Protein AF-A0A8B6DX39-F1 (afdb_monomer)

Radius of gyration: 32.21 Å; Cα contacts (8 Å, |Δi|>4): 338; chains: 1; bounding box: 60×49×102 Å

InterPro domains:
  IPR002181 Fibrinogen, alpha/beta/gamma chain, C-terminal globular domain [PF00147] (9-140)
  IPR002181 Fibrinogen, alpha/beta/gamma chain, C-terminal globular domain [PS51406] (1-135)
  IPR002181 Fibrinogen, alpha/beta/gamma chain, C-terminal globular domain [SM00186] (5-175)
  IPR014716 Fibrinogen, alpha/beta/gamma chain, C-terminal globular, subdomain 1 [G3DSA:3.90.215.10] (1-150)
  IPR036056 Fibrinogen-like, C-terminal [SSF56496] (4-138)
  IPR050373 Fibrinogen C-terminal domain-containing protein [PTHR19143] (8-136)

Secondary structure (DSSP, 8-state):
-PPPPPPSSHHHHHTT--S-EEEEE--TT-SS-EEEEEE-SGGG--EEE-EE-SSS-S-----HHHHHH-EE-TTSSEE--HHHHHHHHTTS-EEEEEEEE-TT--EEEEEEEEEEE--GGGTT-EEEEEEEESGGGGTTS-HHHHHHHHHHHHHHHHHHHHHHHHHHHHHHHHHHHHHHHHHHHHHHHHHHHHHT---HHHHHHHHHHHHHHHHHHHHHHHHHHHHHHHHHHHHHHHHHHHHHHHHHHHHHHHHHHHHHHTTEEEE---

Sequence (270 aa):
MEPKPRPIDCEHVKTKRKRNGIYKIYPKHSVIGFDVYCDFEIDNTGWTVIQRRFNGKTDFYRGWETYEIGFGNLEAEFWLGNQNIHTITKQGNYELRVDISDFIGAKAYARYSTFSVGDASTNYRLNVGGYSGNAEVAVEVDIVSVVVEVVEVVVVVDELVAVVVEVVAVEIEEVVNIVVVAVVAVVVVVVVVVVAVEEVAFVVEIASVIIEVIAVIVVVVAIVIVVLAVVVEVVAVIVVVVSVLVEVLAVLIEVEAVVVVVLAVVVIVV

Nearest PDB structures (foldseek):
  4jyo-assembly1_X  TM=9.583E-01  e=2.857E-15  Homo sapiens
  6y41-assembly14_N  TM=9.694E-01  e=3.590E-15  Homo sapiens
  8vgp-assembly1_A  TM=9.611E-01  e=5.059E-15  Homo sapiens
  4jzc-assembly1_A  TM=9.624E-01  e=1.586E-14  Homo sapiens
  6y43-assembly1_A  TM=9.172E-01  e=8.958E-15  Homo sapiens

Solvent-accessible surface area (backbone atoms only — not comparable to full-atom values): 14712 Å² total; per-residue (Å²): 131,82,79,79,82,72,31,48,42,26,45,56,40,43,81,80,45,86,70,65,46,80,45,73,25,32,24,89,88,39,91,84,46,50,77,38,27,28,44,44,78,64,91,74,38,22,24,32,41,44,33,35,42,70,78,77,83,56,87,78,93,65,58,70,71,47,49,38,64,32,47,72,35,79,94,58,37,28,40,56,12,49,57,54,50,18,48,48,28,71,70,55,84,21,28,39,36,38,39,33,46,47,100,87,65,52,76,38,30,41,34,20,68,33,34,38,37,37,53,78,93,57,71,44,42,80,46,75,39,67,78,48,67,73,27,72,91,56,59,89,51,58,74,58,54,84,80,37,59,73,57,56,56,54,51,52,47,55,52,50,54,49,50,53,53,51,54,54,52,52,60,51,52,56,54,51,49,54,52,50,53,54,53,51,53,50,52,50,51,52,51,54,54,60,74,72,58,90,54,76,75,58,51,54,58,50,50,52,52,50,50,54,52,50,53,51,50,55,51,50,51,52,51,52,52,52,51,52,53,50,49,53,52,52,50,54,50,49,53,51,51,51,53,51,49,50,51,51,45,51,47,50,48,48,50,53,39,53,69,49,46,64,21,37,38,35,42,26,40,88

Mean predicted aligned error: 15.52 Å

Organism: Mytilus galloprovincialis (NCBI:txid29158)

pLDDT: mean 71.57, std 17.42, range [34.59, 97.06]

Foldseek 3Di:
DPPDDFAQAQQSVLVPDQDWDKDWHAHPPRPPTDIFTWDCPPVNGTWGFQFFFAPCPDDPLDDDVCQQCKDDDRVHTIGNHLVVQQSSCVRDFKKWKKWWAAPVGRIWMKIFRGWHFDDVVVVRDIDTHDIDIPCPVVPVPPPCLVPPVNPVLVVVVVVVVVVLVVVLVVVVVVLVVVLVVVVVVLVVVLVVVVVVDDDPVVVVVSVVVNVVVVVVSVVVVVVSVVVNVVVVVVSVVVVVVVVVVSVVVVVVSVVVCVNRSNIIRTTITD

Structure (mmCIF, N/CA/C/O backbone):
data_AF-A0A8B6DX39-F1
#
_entry.id   AF-A0A8B6DX39-F1
#
loop_
_atom_site.group_PDB
_atom_site.id
_atom_site.type_symbol
_atom_site.label_atom_id
_atom_site.label_alt_id
_atom_site.label_comp_id
_atom_site.label_asym_id
_ato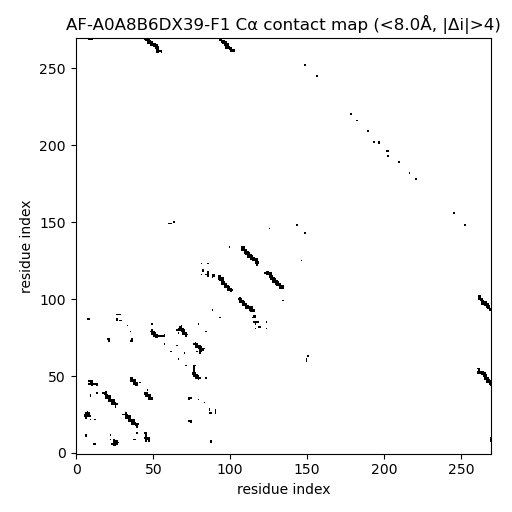m_site.label_entity_id
_atom_site.label_seq_id
_atom_site.pdbx_PDB_ins_code
_atom_site.Cartn_x
_atom_site.Cartn_y
_atom_site.Cartn_z
_atom_site.occupancy
_atom_site.B_iso_or_equiv
_atom_site.auth_seq_id
_atom_site.auth_comp_id
_atom_site.auth_asym_id
_atom_site.auth_atom_id
_atom_site.pdbx_PDB_model_num
ATOM 1 N N . MET A 1 1 ? -13.687 -26.702 32.380 1.00 45.12 1 MET A N 1
ATOM 2 C CA . MET A 1 1 ? -13.64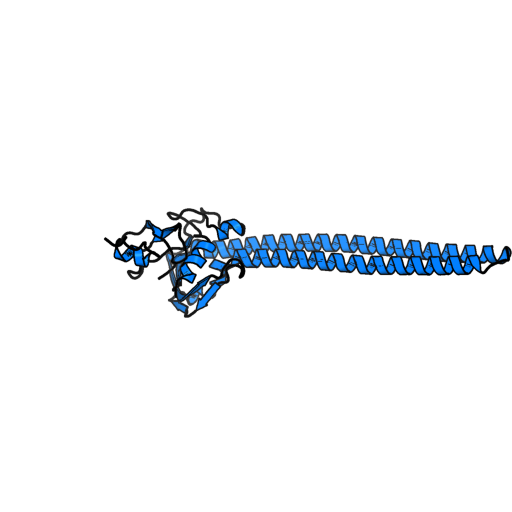8 -25.252 32.106 1.00 45.12 1 MET A CA 1
ATOM 3 C C . MET A 1 1 ? -13.183 -25.122 30.671 1.00 45.12 1 MET A C 1
ATOM 5 O O . MET A 1 1 ? -12.049 -25.479 30.389 1.00 45.12 1 MET A O 1
ATOM 9 N N . GLU A 1 2 ? -14.088 -24.793 29.757 1.00 50.59 2 GLU A N 1
ATOM 10 C CA . GLU A 1 2 ? -13.744 -24.639 28.341 1.00 50.59 2 GLU A CA 1
ATOM 11 C C . GLU A 1 2 ? -12.758 -23.461 28.198 1.00 50.59 2 GLU A C 1
ATOM 13 O O . GLU A 1 2 ? -12.930 -22.448 28.892 1.00 50.59 2 GLU A O 1
ATOM 18 N N . PRO A 1 3 ? -11.674 -23.587 27.410 1.00 64.69 3 PRO A N 1
ATOM 19 C CA . PRO A 1 3 ? -10.708 -22.506 27.261 1.00 64.69 3 PRO A CA 1
ATOM 20 C C . PRO A 1 3 ? -11.407 -21.264 26.699 1.00 64.69 3 PRO A C 1
ATOM 22 O O . PRO A 1 3 ? -12.137 -21.341 25.713 1.00 64.69 3 PRO A O 1
ATOM 25 N N . LYS A 1 4 ? -11.205 -20.105 27.341 1.00 66.94 4 LYS A N 1
ATOM 26 C CA . LYS A 1 4 ? -11.834 -18.850 26.902 1.00 66.94 4 LYS A CA 1
ATOM 27 C C . LYS A 1 4 ? -11.441 -18.563 25.445 1.00 66.94 4 LYS A C 1
ATOM 29 O O . LYS A 1 4 ? -10.243 -18.576 25.154 1.00 66.94 4 LYS A O 1
ATOM 34 N N . PRO A 1 5 ? -12.401 -18.234 24.561 1.00 79.69 5 PRO A N 1
ATOM 35 C CA . PRO A 1 5 ? -12.097 -17.955 23.166 1.00 79.69 5 PRO A CA 1
ATOM 36 C C . PRO A 1 5 ? -11.167 -16.744 23.056 1.00 79.69 5 PRO A C 1
ATOM 38 O O . PRO A 1 5 ? -11.325 -15.735 23.769 1.00 79.69 5 PRO A O 1
ATOM 41 N N . ARG A 1 6 ? -10.164 -16.890 22.186 1.00 90.12 6 ARG A N 1
ATOM 42 C CA . ARG A 1 6 ? -9.199 -15.843 21.840 1.00 90.12 6 ARG A CA 1
ATOM 43 C C . ARG A 1 6 ? -9.904 -14.762 21.005 1.00 90.12 6 ARG A C 1
ATOM 45 O O . ARG A 1 6 ? -10.782 -15.114 20.221 1.00 90.12 6 ARG A O 1
ATOM 52 N N . PRO A 1 7 ? -9.584 -13.470 21.194 1.00 93.06 7 PRO A N 1
ATOM 53 C CA . PRO A 1 7 ? -10.208 -12.405 20.414 1.00 93.06 7 PRO A CA 1
ATOM 54 C C . PRO A 1 7 ? -9.752 -12.493 18.955 1.00 93.06 7 PRO A C 1
ATOM 56 O O . PRO A 1 7 ? -8.555 -12.621 18.712 1.00 93.06 7 PRO A O 1
ATOM 59 N N . ILE A 1 8 ? -10.686 -12.443 18.004 1.00 93.38 8 ILE A N 1
ATOM 60 C CA . ILE A 1 8 ? -10.378 -12.549 16.566 1.00 93.38 8 ILE A CA 1
ATOM 61 C C . ILE A 1 8 ? -10.127 -11.184 15.903 1.00 93.38 8 ILE A C 1
ATOM 63 O O . ILE A 1 8 ? -9.567 -11.134 14.813 1.00 93.38 8 ILE A O 1
ATOM 67 N N . ASP A 1 9 ? -10.514 -10.103 16.580 1.00 93.44 9 ASP A N 1
ATOM 68 C CA . ASP A 1 9 ? -10.382 -8.695 16.197 1.00 93.44 9 ASP A CA 1
ATOM 69 C C . ASP A 1 9 ? -10.562 -7.800 17.443 1.00 93.44 9 ASP A C 1
ATOM 71 O O . ASP A 1 9 ? -10.790 -8.292 18.561 1.00 93.44 9 ASP A O 1
ATOM 75 N N . CYS A 1 10 ? -10.447 -6.483 17.266 1.00 93.19 10 CYS A N 1
ATOM 76 C CA . CYS A 1 10 ? -10.614 -5.515 18.345 1.00 93.19 10 CYS A CA 1
ATOM 77 C C . CYS A 1 10 ? -12.051 -5.428 18.885 1.00 93.19 10 CYS A C 1
ATOM 79 O O . CYS A 1 10 ? -12.210 -5.167 20.079 1.00 93.19 10 CYS A O 1
ATOM 81 N N . GLU A 1 11 ? -13.094 -5.751 18.117 1.00 91.81 11 GLU A N 1
ATOM 82 C CA . GLU A 1 11 ? -14.462 -5.836 18.657 1.00 91.81 11 GLU A CA 1
ATOM 83 C C . GLU A 1 11 ? -14.563 -6.921 19.727 1.00 91.81 11 GLU A C 1
ATOM 85 O O . GLU A 1 11 ? -15.058 -6.700 20.836 1.00 91.81 11 GLU A O 1
ATOM 90 N N . HIS A 1 12 ? -13.977 -8.090 19.466 1.00 91.69 12 HIS A N 1
ATOM 91 C CA . HIS A 1 12 ? -13.907 -9.145 20.470 1.00 91.69 12 HIS A CA 1
ATOM 92 C C . HIS A 1 12 ? -13.054 -8.746 21.678 1.00 91.69 12 HIS A C 1
ATOM 94 O O . HIS A 1 12 ? -13.370 -9.150 22.804 1.00 91.69 12 HIS A O 1
ATOM 100 N N . VAL A 1 13 ? -11.995 -7.950 21.490 1.00 91.88 13 VAL A N 1
ATOM 101 C CA . VAL A 1 13 ? -11.227 -7.376 22.611 1.00 91.88 13 VAL A CA 1
ATOM 102 C C . VAL A 1 13 ? -12.114 -6.456 23.453 1.00 91.88 13 VAL A C 1
ATOM 104 O O . VAL A 1 13 ? -12.085 -6.547 24.689 1.00 91.88 13 VAL A O 1
ATOM 107 N N . LYS A 1 14 ? -12.950 -5.636 22.804 1.00 88.31 14 LYS A N 1
ATOM 108 C CA . LYS A 1 14 ? -13.820 -4.643 23.442 1.00 88.31 14 LYS A CA 1
ATOM 109 C C . LYS A 1 14 ? -14.756 -5.238 24.492 1.00 88.31 14 LYS A C 1
ATOM 111 O O . LYS A 1 14 ? -14.996 -4.644 25.547 1.00 88.31 14 LYS A O 1
ATOM 116 N N . THR A 1 15 ? -15.241 -6.455 24.244 1.00 86.06 15 THR A N 1
ATOM 117 C CA . THR A 1 15 ? -16.114 -7.188 25.180 1.00 86.06 15 THR A CA 1
ATOM 118 C C . THR A 1 15 ? -15.475 -7.414 26.558 1.00 86.06 15 THR A C 1
ATOM 120 O O . THR A 1 15 ? -16.179 -7.592 27.552 1.00 86.06 15 THR A O 1
ATOM 123 N N . LYS A 1 16 ? -14.136 -7.388 26.641 1.00 83.12 16 LYS A N 1
ATOM 124 C CA . LYS A 1 16 ? -13.357 -7.648 27.864 1.00 83.12 16 LYS A CA 1
ATOM 125 C C . LYS A 1 16 ? -12.570 -6.428 28.352 1.00 83.12 16 LYS A C 1
ATOM 127 O O . LYS A 1 16 ? -12.238 -6.362 29.537 1.00 83.12 16 LYS A O 1
ATOM 132 N N . ARG A 1 17 ? -12.207 -5.499 27.465 1.00 81.12 17 ARG A N 1
ATOM 133 C CA . ARG A 1 17 ? -11.323 -4.347 27.725 1.00 81.12 17 ARG A CA 1
ATOM 134 C C . ARG A 1 17 ? -11.850 -3.119 26.980 1.00 81.12 17 ARG A C 1
ATOM 136 O O . ARG A 1 17 ? -12.409 -3.266 25.914 1.00 81.12 17 ARG A O 1
ATOM 143 N N . LYS A 1 18 ? -11.665 -1.908 27.515 1.00 81.69 18 LYS A N 1
ATOM 144 C CA . LYS A 1 18 ? -12.177 -0.660 26.901 1.00 81.69 18 LYS A CA 1
ATOM 145 C C . LYS A 1 18 ? -11.135 0.463 26.853 1.00 81.69 18 LYS A C 1
ATOM 147 O O . LYS A 1 18 ? -11.463 1.616 27.100 1.00 81.69 18 LYS A O 1
ATOM 152 N N . ARG A 1 19 ? -9.859 0.125 26.669 1.00 91.12 19 ARG A N 1
ATOM 153 C CA . ARG A 1 19 ? -8.766 1.112 26.622 1.00 91.12 19 ARG A CA 1
ATOM 154 C C . ARG A 1 19 ? -7.985 0.956 25.339 1.00 91.12 19 ARG A C 1
ATOM 156 O O . ARG A 1 19 ? -7.580 -0.166 25.048 1.00 91.12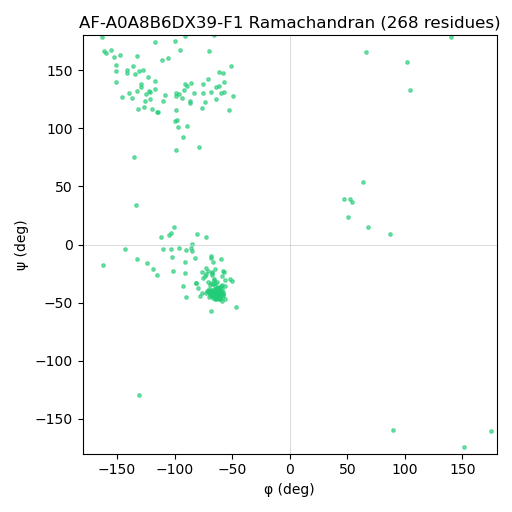 19 ARG A O 1
ATOM 163 N N . ASN A 1 20 ? -7.769 2.051 24.625 1.00 90.88 20 ASN A N 1
ATOM 164 C CA . ASN A 1 20 ? -6.979 2.042 23.402 1.00 90.88 20 ASN A CA 1
ATOM 165 C C . ASN A 1 20 ? -5.570 1.511 23.686 1.00 90.88 20 ASN A C 1
ATOM 167 O O . ASN A 1 20 ? -5.044 1.689 24.790 1.00 90.88 20 ASN A O 1
ATOM 171 N N . GLY A 1 21 ? -4.978 0.827 22.714 1.00 93.50 21 GLY A N 1
ATOM 172 C CA . GLY A 1 21 ? -3.639 0.266 22.860 1.00 93.50 21 GLY A CA 1
ATOM 173 C C . GLY A 1 21 ? -3.418 -0.982 22.027 1.00 93.50 21 GLY A C 1
ATOM 174 O O . GLY A 1 21 ? -4.275 -1.382 21.242 1.00 93.50 21 GLY A O 1
ATOM 175 N N . ILE A 1 22 ? -2.256 -1.599 22.216 1.00 96.12 22 ILE A N 1
ATOM 176 C CA . ILE A 1 22 ? -1.860 -2.790 21.470 1.00 96.12 22 ILE A CA 1
ATOM 177 C C . ILE A 1 22 ? -2.453 -4.043 22.112 1.00 96.12 22 ILE A C 1
ATOM 179 O O . ILE A 1 22 ? -2.311 -4.274 23.316 1.00 96.12 22 ILE A O 1
ATOM 183 N N . TYR A 1 23 ? -3.088 -4.873 21.291 1.00 95.00 23 TYR A N 1
ATOM 184 C CA . TYR A 1 23 ? -3.645 -6.157 21.689 1.00 95.00 23 TYR A CA 1
ATOM 185 C C . TYR A 1 23 ? -3.287 -7.236 20.679 1.00 95.00 23 TYR A C 1
ATOM 187 O O . TYR A 1 23 ? -3.253 -6.997 19.477 1.00 95.00 23 TYR A O 1
ATOM 195 N N . LYS A 1 24 ? -3.100 -8.458 21.178 1.00 95.62 24 LYS A N 1
ATOM 196 C CA . LYS A 1 24 ? -2.903 -9.628 20.329 1.00 95.62 24 LYS A CA 1
ATOM 197 C C . LYS A 1 24 ? -4.240 -10.235 19.918 1.00 95.62 24 LYS A C 1
ATOM 199 O O . LYS A 1 24 ? -5.012 -10.650 20.791 1.00 95.62 24 LYS A O 1
ATOM 204 N N . ILE A 1 25 ? -4.480 -10.333 18.614 1.00 95.06 25 ILE A N 1
ATOM 205 C CA . ILE A 1 25 ? -5.673 -10.956 18.028 1.00 95.06 25 ILE A CA 1
ATOM 206 C C . ILE A 1 25 ? -5.322 -12.264 17.316 1.00 95.06 25 ILE A C 1
ATOM 208 O O . ILE A 1 25 ? -4.174 -12.522 16.959 1.00 95.06 25 ILE A O 1
ATOM 212 N N . TYR A 1 26 ? -6.329 -13.111 17.132 1.00 95.44 26 TYR A N 1
ATOM 213 C CA . TYR A 1 26 ? -6.216 -14.437 16.536 1.00 95.44 26 TYR A CA 1
ATOM 214 C C . TYR A 1 26 ? -7.356 -14.648 15.537 1.00 95.44 26 TYR A C 1
ATOM 216 O O . TYR A 1 26 ? -8.315 -15.348 15.871 1.00 95.44 26 TYR A O 1
ATOM 224 N N . PRO A 1 27 ? -7.293 -14.035 14.340 1.00 93.62 27 PRO A N 1
ATOM 225 C CA . PRO A 1 27 ? -8.296 -14.258 13.305 1.00 93.62 27 PRO A CA 1
ATOM 226 C C . PRO A 1 27 ? -8.537 -15.753 13.041 1.00 93.62 27 PRO A C 1
ATOM 228 O O . PRO A 1 27 ? -7.636 -16.567 13.247 1.00 93.62 27 PRO A O 1
ATOM 231 N N . LYS A 1 28 ? -9.723 -16.142 12.556 1.00 89.12 28 LYS A N 1
ATOM 232 C CA . LYS A 1 28 ? -10.156 -17.557 12.435 1.00 89.12 28 LYS A CA 1
ATOM 233 C C . LYS A 1 28 ? -9.162 -18.466 11.697 1.00 89.12 28 LYS A C 1
ATOM 235 O O . LYS A 1 28 ? -9.093 -19.657 11.991 1.00 89.12 28 LYS A O 1
ATOM 240 N N . HIS A 1 29 ? -8.393 -17.911 10.763 1.00 80.50 29 HIS A N 1
ATOM 241 C CA . HIS A 1 29 ? -7.403 -18.629 9.955 1.00 80.50 29 HIS A CA 1
ATOM 242 C C . HIS A 1 29 ? -5.948 -18.405 10.415 1.00 80.50 29 HIS A C 1
ATOM 244 O O . HIS A 1 29 ? -5.021 -18.824 9.731 1.00 80.50 29 HIS A O 1
ATOM 250 N N . SER A 1 30 ? -5.736 -17.779 11.578 1.00 86.00 30 SER A N 1
ATOM 251 C CA . SER A 1 30 ? -4.420 -17.506 12.162 1.00 86.00 30 SER A CA 1
ATOM 252 C C . SER A 1 30 ? -4.218 -18.278 13.467 1.00 86.00 30 SER A C 1
ATOM 254 O O . SER A 1 30 ? -4.864 -18.030 14.487 1.00 86.00 30 SER A O 1
ATOM 256 N N . VAL A 1 31 ? -3.279 -19.227 13.457 1.00 82.00 31 VAL A N 1
ATOM 257 C CA . VAL A 1 31 ? -2.950 -20.029 14.648 1.00 82.00 31 VAL A CA 1
ATOM 258 C C . VAL A 1 31 ? -2.105 -19.225 15.643 1.00 82.00 31 VAL A C 1
ATOM 260 O O . VAL A 1 31 ? -2.345 -19.292 16.856 1.00 82.00 31 VAL A O 1
ATOM 263 N N . ILE A 1 32 ? -1.141 -18.460 15.120 1.00 89.06 32 ILE A N 1
ATOM 264 C CA . ILE A 1 32 ? -0.101 -17.749 15.879 1.00 89.06 32 ILE A CA 1
ATOM 265 C C . ILE A 1 32 ? -0.630 -16.418 16.442 1.00 89.06 32 ILE A C 1
ATOM 267 O O . ILE A 1 32 ? -0.254 -16.030 17.554 1.00 89.06 32 ILE A O 1
ATOM 271 N N . GLY A 1 33 ? -1.548 -15.764 15.719 1.00 93.69 33 GLY A N 1
ATOM 272 C CA . GLY A 1 33 ? -2.032 -14.421 16.033 1.00 93.69 33 GLY A CA 1
ATOM 273 C C . GLY A 1 33 ? -0.953 -13.347 15.882 1.00 93.69 33 GLY A C 1
ATOM 274 O O . GLY A 1 33 ? 0.240 -13.644 15.821 1.00 93.69 33 GLY A O 1
ATOM 275 N N . PHE A 1 34 ? -1.370 -12.090 15.857 1.00 96.44 34 PHE A N 1
ATOM 276 C CA . PHE A 1 34 ? -0.478 -10.940 15.707 1.00 96.44 34 PHE A CA 1
ATOM 277 C C . PHE A 1 34 ? -1.020 -9.733 16.472 1.00 96.44 34 PHE A C 1
ATOM 279 O O . PHE A 1 34 ? -2.179 -9.718 16.899 1.00 96.44 34 PHE A O 1
ATOM 286 N N . ASP A 1 35 ? -0.141 -8.765 16.703 1.00 97.06 35 ASP A N 1
ATOM 287 C CA . ASP A 1 35 ? -0.450 -7.568 17.472 1.00 97.06 35 ASP A CA 1
ATOM 288 C C . ASP A 1 35 ? -1.073 -6.498 16.572 1.00 97.06 35 ASP A C 1
ATOM 290 O O . ASP A 1 35 ? -0.649 -6.292 15.437 1.00 97.06 35 ASP A O 1
ATOM 294 N N . VAL A 1 36 ? -2.094 -5.823 17.094 1.00 95.81 36 VAL A N 1
ATOM 295 C CA . VAL A 1 36 ? -2.821 -4.736 16.432 1.00 95.81 36 VAL A CA 1
ATOM 296 C C . VAL A 1 36 ? -3.053 -3.603 17.417 1.00 95.81 36 VAL A C 1
ATOM 298 O O . VAL A 1 36 ? -3.147 -3.835 18.624 1.00 95.81 36 VAL A O 1
ATOM 301 N N . TYR A 1 37 ? -3.190 -2.379 16.918 1.00 94.00 37 TYR A N 1
ATOM 302 C CA . TYR A 1 37 ? -3.671 -1.274 17.738 1.00 94.00 37 TYR A CA 1
ATOM 303 C C . TYR A 1 37 ? -5.202 -1.247 17.715 1.00 94.00 37 TYR A C 1
ATOM 305 O O . TYR A 1 37 ? -5.803 -1.159 16.645 1.00 94.00 37 TYR A O 1
ATOM 313 N N . CYS A 1 38 ? -5.829 -1.317 18.889 1.00 92.88 38 CYS A N 1
ATOM 314 C CA . CYS A 1 38 ? -7.274 -1.195 19.028 1.00 92.88 38 CYS A CA 1
ATOM 315 C C . CYS A 1 38 ? -7.679 0.220 19.441 1.00 92.88 38 CYS A C 1
ATOM 317 O O . CYS A 1 38 ? -7.179 0.733 20.447 1.00 92.88 38 CYS A O 1
ATOM 319 N N . ASP A 1 39 ? -8.639 0.796 18.719 1.00 89.94 39 ASP A N 1
ATOM 320 C CA . ASP A 1 39 ? -9.315 2.042 19.076 1.00 89.94 39 ASP A CA 1
ATOM 321 C C . ASP A 1 39 ? -10.773 1.762 19.471 1.00 89.94 39 ASP A C 1
ATOM 323 O O . ASP A 1 39 ? -11.539 1.148 18.729 1.00 89.94 39 ASP A O 1
ATOM 327 N N . PHE A 1 40 ? -11.151 2.185 20.677 1.00 89.31 40 PHE A N 1
ATOM 328 C CA . PHE A 1 40 ? -12.482 1.998 21.245 1.00 89.31 40 PHE A CA 1
ATOM 329 C C . PHE A 1 40 ? -13.292 3.289 21.373 1.00 89.31 40 PHE A C 1
ATOM 331 O O . PHE A 1 40 ? -14.445 3.218 21.818 1.00 89.31 40 PHE A O 1
ATOM 338 N N . GLU A 1 41 ? -12.700 4.440 21.048 1.00 84.88 41 GLU A N 1
ATOM 339 C CA . GLU A 1 41 ? -13.292 5.765 21.253 1.00 84.88 41 GLU A CA 1
ATOM 340 C C . GLU A 1 41 ? -14.282 6.118 20.141 1.00 84.88 41 GLU A C 1
ATOM 342 O O . GLU A 1 41 ? -15.315 6.736 20.404 1.00 84.88 41 GLU A O 1
ATOM 347 N N . ILE A 1 42 ? -14.020 5.659 18.916 1.00 81.44 42 ILE A N 1
ATOM 348 C CA . ILE A 1 42 ? -14.840 5.965 17.742 1.00 81.44 42 ILE A CA 1
ATOM 349 C C . ILE A 1 42 ? -16.132 5.137 17.766 1.00 81.44 42 ILE A C 1
ATOM 351 O O . ILE A 1 42 ? -16.110 3.904 17.707 1.00 81.44 42 ILE A O 1
ATOM 355 N N . ASP A 1 43 ? -17.273 5.827 17.849 1.00 81.38 43 ASP A N 1
ATOM 356 C CA . ASP A 1 43 ? -18.641 5.281 17.837 1.00 81.38 43 ASP A CA 1
ATOM 357 C C . ASP A 1 43 ? -18.893 4.138 18.824 1.00 81.38 43 ASP A C 1
ATOM 359 O O . ASP A 1 43 ? -19.781 3.308 18.638 1.00 81.38 43 ASP A O 1
ATOM 363 N N . ASN A 1 44 ? -18.089 4.066 19.888 1.00 83.62 44 ASN A N 1
ATOM 364 C CA . ASN A 1 44 ? -18.088 2.939 20.804 1.00 83.62 44 ASN A CA 1
ATOM 365 C C . ASN A 1 44 ? -18.052 1.577 20.065 1.00 83.62 44 ASN A C 1
ATOM 367 O O . ASN A 1 44 ? -18.550 0.577 20.579 1.00 83.62 44 ASN A O 1
ATOM 371 N N . THR A 1 45 ? -17.283 1.493 18.979 1.00 84.94 45 THR A N 1
ATOM 372 C CA . THR A 1 45 ? -16.937 0.256 18.249 1.00 84.94 45 THR A CA 1
ATOM 373 C C . THR A 1 45 ? -15.481 -0.143 18.545 1.00 84.94 45 THR A C 1
ATOM 375 O O . THR A 1 45 ? -14.746 0.650 19.134 1.00 84.94 45 THR A O 1
ATOM 378 N N . GLY A 1 46 ? -15.085 -1.395 18.327 1.00 89.38 46 GLY A N 1
ATOM 379 C CA . GLY A 1 46 ? -13.734 -1.913 18.544 1.00 89.38 46 GLY A CA 1
ATOM 380 C C . GLY A 1 46 ? -12.934 -1.982 17.257 1.00 89.38 46 GLY A C 1
ATOM 381 O O . GLY A 1 46 ? -12.778 -3.048 16.670 1.00 89.38 46 GLY A O 1
ATOM 382 N N . TRP A 1 47 ? -12.377 -0.846 16.858 1.00 91.00 47 TRP A N 1
ATOM 383 C CA . TRP A 1 47 ? -11.618 -0.709 15.62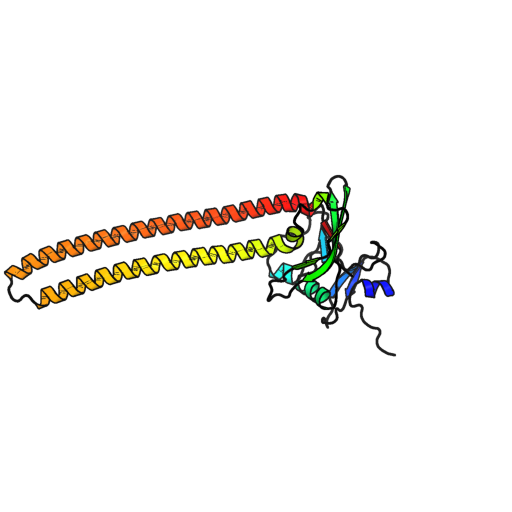6 1.00 91.00 47 TRP A CA 1
ATOM 384 C C . TRP A 1 47 ? -10.226 -1.335 15.740 1.00 91.00 47 TRP A C 1
ATOM 386 O O . TRP A 1 47 ? -9.487 -1.066 16.683 1.00 91.00 47 TRP A O 1
ATOM 396 N N . THR A 1 48 ? -9.875 -2.162 14.760 1.00 92.94 48 THR A N 1
ATOM 397 C CA . THR A 1 48 ? -8.545 -2.734 14.497 1.00 92.94 48 THR A CA 1
ATOM 398 C C . THR A 1 48 ? -7.741 -1.877 13.506 1.00 92.94 48 THR A C 1
ATOM 400 O O . THR A 1 48 ? -7.826 -2.070 12.296 1.00 92.94 48 THR A O 1
ATOM 403 N N . VAL A 1 49 ? -6.930 -0.936 13.983 1.00 91.25 49 VAL A N 1
ATOM 404 C CA . VAL A 1 49 ? -6.210 0.002 13.103 1.00 91.25 49 VAL A CA 1
ATOM 405 C C . VAL A 1 49 ? -5.203 -0.745 12.214 1.00 91.25 49 VAL A C 1
ATOM 407 O O . VAL A 1 49 ? -4.346 -1.465 12.730 1.00 91.25 49 VAL A O 1
ATOM 410 N N . ILE A 1 50 ? -5.285 -0.562 10.886 1.00 86.69 50 ILE A N 1
ATOM 411 C CA . ILE A 1 50 ? -4.354 -1.197 9.927 1.00 86.69 50 ILE A CA 1
ATOM 412 C C . ILE A 1 50 ? -3.272 -0.258 9.415 1.00 86.69 50 ILE A C 1
ATOM 414 O O . ILE A 1 50 ? -2.240 -0.721 8.941 1.00 86.69 50 ILE A O 1
ATOM 418 N N . GLN A 1 51 ? -3.516 1.048 9.466 1.00 86.06 51 GLN A N 1
ATOM 419 C CA . GLN A 1 51 ? -2.575 2.051 9.011 1.00 86.06 51 GLN A CA 1
ATOM 420 C C . GLN A 1 51 ? -2.787 3.320 9.822 1.00 86.06 51 GLN A C 1
ATOM 422 O O . GLN A 1 51 ? -3.918 3.705 10.118 1.00 86.06 51 GLN A O 1
ATOM 427 N N . ARG A 1 52 ? -1.692 3.978 10.194 1.00 82.19 52 ARG A N 1
ATOM 428 C CA . ARG A 1 52 ? -1.778 5.314 10.785 1.00 82.19 52 ARG A CA 1
ATOM 429 C C . ARG A 1 52 ? -0.682 6.232 10.260 1.00 82.19 52 ARG A C 1
ATOM 431 O O . ARG A 1 52 ? 0.488 5.857 10.337 1.00 82.19 52 ARG A O 1
ATOM 438 N N . ARG A 1 53 ? -1.046 7.443 9.819 1.00 78.25 53 ARG A N 1
ATOM 439 C CA . ARG A 1 53 ? -0.138 8.565 9.509 1.00 78.25 53 ARG A CA 1
ATOM 440 C C . ARG A 1 53 ? -0.511 9.794 10.332 1.00 78.25 53 ARG A C 1
ATOM 442 O O . ARG A 1 53 ? -1.685 10.011 10.614 1.00 78.25 53 ARG A O 1
ATOM 449 N N . PHE A 1 54 ? 0.482 10.573 10.752 1.00 72.56 54 PHE A N 1
ATOM 450 C CA . PHE A 1 54 ? 0.257 11.853 11.440 1.00 72.56 54 PHE A CA 1
ATOM 451 C C . PHE A 1 54 ? 1.467 12.799 11.467 1.00 72.56 54 PHE A C 1
ATOM 453 O O . PHE A 1 54 ? 1.305 13.969 11.803 1.00 72.56 54 PHE A O 1
ATOM 460 N N . ASN A 1 55 ? 2.692 12.326 11.212 1.00 74.00 55 ASN A N 1
ATOM 461 C CA . ASN A 1 55 ? 3.898 13.158 11.304 1.00 74.00 55 ASN A CA 1
ATOM 462 C C . ASN A 1 55 ? 4.977 12.871 10.250 1.00 74.00 55 ASN A C 1
ATOM 464 O O . ASN A 1 55 ? 5.993 13.566 10.252 1.00 74.00 55 ASN A O 1
ATOM 468 N N . GLY A 1 56 ? 4.795 11.862 9.394 1.00 71.88 56 GLY A N 1
ATOM 469 C CA . GLY A 1 56 ? 5.714 11.527 8.306 1.00 71.88 56 GLY A CA 1
ATOM 470 C C . GLY A 1 56 ? 7.074 10.987 8.757 1.00 71.88 56 GLY A C 1
ATOM 471 O O . GLY A 1 56 ? 8.009 10.967 7.963 1.00 71.88 56 GLY A O 1
ATOM 472 N N . LYS A 1 57 ? 7.233 10.573 10.021 1.00 78.69 57 LYS A N 1
ATOM 473 C CA . LYS A 1 57 ? 8.511 10.038 10.529 1.00 78.69 57 LYS A CA 1
ATOM 474 C C . LYS A 1 57 ? 8.784 8.617 10.066 1.00 78.69 57 LYS A C 1
ATOM 476 O O . LYS A 1 57 ? 9.934 8.182 10.098 1.00 78.69 57 LYS A O 1
ATOM 481 N N . THR A 1 58 ? 7.741 7.876 9.715 1.00 81.25 58 THR A N 1
ATOM 482 C CA . THR A 1 58 ? 7.891 6.546 9.136 1.00 81.25 58 THR A CA 1
ATOM 483 C C . THR A 1 58 ? 7.874 6.674 7.627 1.00 81.25 58 THR A C 1
ATOM 485 O O . THR A 1 58 ? 6.950 7.243 7.049 1.00 81.25 58 THR A O 1
ATOM 488 N N . ASP A 1 59 ? 8.913 6.130 7.005 1.00 76.38 59 ASP A N 1
ATOM 489 C CA . ASP A 1 59 ? 9.012 5.998 5.560 1.00 76.38 59 ASP A CA 1
ATOM 490 C C . ASP A 1 59 ? 8.079 4.876 5.070 1.00 76.38 59 ASP A C 1
ATOM 492 O O . ASP A 1 59 ? 8.178 3.733 5.538 1.00 76.38 59 ASP A O 1
ATOM 496 N N . PHE A 1 60 ? 7.169 5.243 4.165 1.00 73.88 60 PHE A N 1
ATOM 497 C CA . PHE A 1 60 ? 6.198 4.361 3.512 1.00 73.88 60 PHE A CA 1
ATOM 498 C C . PHE A 1 60 ? 6.607 4.016 2.072 1.00 73.88 60 PHE A C 1
ATOM 500 O O . PHE A 1 60 ? 5.962 3.176 1.461 1.00 73.88 60 PHE A O 1
ATOM 507 N N . TYR A 1 61 ? 7.698 4.573 1.539 1.00 72.31 61 TYR A N 1
ATOM 508 C CA . TYR A 1 61 ? 8.230 4.165 0.242 1.00 72.31 61 TYR A CA 1
ATOM 509 C C . TYR A 1 61 ? 9.021 2.857 0.395 1.00 72.31 61 TYR A C 1
ATOM 511 O O . TYR A 1 61 ? 10.232 2.831 0.619 1.00 72.31 61 TYR A O 1
ATOM 519 N N . ARG A 1 62 ? 8.298 1.731 0.372 1.00 75.56 62 ARG A N 1
ATOM 520 C CA . ARG A 1 62 ? 8.830 0.394 0.672 1.00 75.56 62 ARG A CA 1
ATOM 521 C C . ARG A 1 62 ? 8.519 -0.601 -0.441 1.00 75.56 62 ARG A C 1
ATOM 523 O O . ARG A 1 62 ? 7.480 -0.518 -1.082 1.00 75.56 62 ARG A O 1
ATOM 530 N N . GLY A 1 63 ? 9.397 -1.588 -0.616 1.00 72.12 63 GLY A N 1
ATOM 531 C CA . GLY A 1 63 ? 9.175 -2.687 -1.559 1.00 72.12 63 GLY A CA 1
ATOM 532 C C . GLY A 1 63 ? 8.065 -3.654 -1.124 1.00 72.12 63 GLY A C 1
ATOM 533 O O . GLY A 1 63 ? 7.658 -3.678 0.042 1.00 72.12 63 GLY A O 1
ATOM 534 N N . TRP A 1 64 ? 7.631 -4.497 -2.065 1.00 76.69 64 TRP A N 1
ATOM 535 C CA . TRP A 1 64 ? 6.526 -5.456 -1.918 1.00 76.69 64 TRP A CA 1
ATOM 536 C C . TRP A 1 64 ? 6.565 -6.274 -0.619 1.00 76.69 64 TRP A C 1
ATOM 538 O O . TRP A 1 64 ? 5.608 -6.260 0.153 1.00 76.69 64 TRP A O 1
ATOM 548 N N . GLU A 1 65 ? 7.691 -6.936 -0.335 1.00 87.31 65 GLU A N 1
ATOM 549 C CA . GLU A 1 65 ? 7.848 -7.814 0.835 1.00 87.31 65 GLU A CA 1
ATOM 550 C C . GLU A 1 65 ? 7.597 -7.066 2.157 1.00 87.31 65 GLU A C 1
ATOM 552 O O . GLU A 1 65 ? 7.000 -7.594 3.095 1.00 87.31 65 GLU A O 1
ATOM 557 N N . THR A 1 66 ? 7.986 -5.790 2.216 1.00 82.81 66 THR A N 1
ATOM 558 C CA . THR A 1 66 ? 7.781 -4.954 3.406 1.00 82.81 66 THR A CA 1
ATOM 559 C C . THR A 1 66 ? 6.300 -4.633 3.612 1.00 82.81 66 THR A C 1
ATOM 561 O O . THR A 1 66 ? 5.813 -4.654 4.741 1.00 82.81 66 THR A O 1
ATOM 564 N N . TYR A 1 67 ? 5.564 -4.365 2.532 1.00 79.56 67 TYR A N 1
ATOM 565 C CA . TYR A 1 67 ? 4.118 -4.132 2.574 1.00 79.56 67 TYR A CA 1
ATOM 566 C C . TYR A 1 67 ? 3.322 -5.403 2.865 1.00 79.56 67 TYR A C 1
ATOM 568 O O . TYR A 1 67 ? 2.281 -5.345 3.521 1.00 79.56 67 TYR A O 1
ATOM 576 N N . GLU A 1 68 ? 3.811 -6.553 2.413 1.00 84.56 68 GLU A N 1
ATOM 577 C CA . GLU A 1 68 ? 3.212 -7.852 2.694 1.00 84.56 68 GLU A CA 1
ATOM 578 C C . GLU A 1 68 ? 3.271 -8.190 4.191 1.00 84.56 68 GLU A C 1
ATOM 580 O O . GLU A 1 68 ? 2.243 -8.542 4.780 1.00 84.56 68 GLU A O 1
ATOM 585 N N . ILE A 1 69 ? 4.442 -8.001 4.812 1.00 94.00 69 ILE A N 1
ATOM 586 C CA . ILE A 1 69 ? 4.698 -8.310 6.229 1.00 94.00 69 ILE A CA 1
ATOM 587 C C . ILE A 1 69 ? 4.168 -7.216 7.171 1.00 94.00 69 ILE A C 1
ATOM 589 O O . ILE A 1 69 ? 3.650 -7.528 8.245 1.00 94.00 69 ILE A O 1
ATOM 593 N N . GLY A 1 70 ? 4.276 -5.945 6.776 1.00 90.38 70 GLY A N 1
ATOM 594 C CA . GLY A 1 70 ? 3.979 -4.784 7.616 1.00 90.38 70 GLY A CA 1
ATOM 595 C C . GLY A 1 70 ? 5.233 -4.101 8.168 1.00 90.38 70 GLY A C 1
ATOM 596 O O . GLY A 1 70 ? 6.308 -4.693 8.267 1.00 90.38 70 GLY A O 1
ATOM 597 N N . PHE A 1 71 ? 5.102 -2.822 8.524 1.00 92.19 71 PHE A N 1
ATOM 598 C CA . PHE A 1 71 ? 6.212 -1.986 8.987 1.00 92.19 71 PHE A CA 1
ATOM 599 C C . PHE A 1 71 ? 5.747 -0.823 9.870 1.00 92.19 71 PHE A C 1
ATOM 601 O O . PHE A 1 71 ? 4.567 -0.490 9.933 1.00 92.19 71 PHE A O 1
ATOM 608 N N . GLY A 1 72 ? 6.700 -0.169 10.536 1.00 92.12 72 GLY A N 1
ATOM 609 C CA . GLY A 1 72 ? 6.446 0.956 11.435 1.00 92.12 72 GLY A CA 1
ATOM 610 C C . GLY A 1 72 ? 6.203 0.525 12.880 1.00 92.12 72 GLY A C 1
ATOM 611 O O . GLY A 1 72 ? 6.633 -0.545 13.310 1.00 92.12 72 GLY A O 1
ATOM 612 N N . ASN A 1 73 ? 5.560 1.390 13.659 1.00 93.50 73 ASN A N 1
ATOM 613 C CA . ASN A 1 73 ? 5.294 1.170 15.077 1.00 93.50 73 ASN A CA 1
ATOM 614 C C . ASN A 1 73 ? 3.793 1.321 15.354 1.00 93.50 73 ASN A C 1
ATOM 616 O O . ASN A 1 73 ? 3.228 2.384 15.107 1.00 93.50 73 ASN A O 1
ATOM 620 N N . LEU A 1 74 ? 3.169 0.282 15.919 1.00 93.19 74 LEU A N 1
ATOM 621 C CA . LEU A 1 74 ? 1.743 0.258 16.273 1.00 93.19 74 LEU A CA 1
ATOM 622 C C . LEU A 1 74 ? 1.330 1.389 17.241 1.00 93.19 74 LEU A C 1
ATOM 624 O O . LEU A 1 74 ? 0.170 1.793 17.256 1.00 93.19 74 LEU A O 1
ATOM 628 N N . GLU A 1 75 ? 2.262 1.938 18.028 1.00 90.81 75 GLU A N 1
ATOM 629 C CA . GLU A 1 75 ? 2.048 3.117 18.883 1.00 90.81 75 GLU A CA 1
ATOM 630 C C . GLU A 1 75 ? 2.357 4.451 18.190 1.00 90.81 75 GLU A C 1
ATOM 632 O O . GLU A 1 75 ? 2.060 5.507 18.753 1.00 90.81 75 GLU A O 1
ATOM 637 N N . ALA A 1 76 ? 2.869 4.438 16.954 1.00 89.12 76 ALA A N 1
ATOM 638 C CA . ALA A 1 76 ? 3.132 5.610 16.114 1.00 89.12 76 ALA A CA 1
ATOM 639 C C . ALA A 1 76 ? 2.558 5.419 14.691 1.00 89.12 76 ALA A C 1
ATOM 641 O O . ALA A 1 76 ? 1.364 5.154 14.560 1.00 89.12 76 ALA A O 1
ATOM 642 N N . GLU A 1 77 ? 3.342 5.650 13.639 1.00 84.88 77 GLU A N 1
ATOM 643 C CA . GLU A 1 77 ? 2.915 5.413 12.259 1.00 84.88 77 GLU A CA 1
ATOM 644 C C . GLU A 1 77 ? 3.282 3.995 11.831 1.00 84.88 77 GLU A C 1
ATOM 646 O O . GLU A 1 77 ? 4.378 3.520 12.143 1.00 84.88 77 GLU A O 1
ATOM 651 N N . PHE A 1 78 ? 2.376 3.315 11.134 1.00 88.19 78 PHE A N 1
ATOM 652 C CA . PHE A 1 78 ? 2.589 1.934 10.710 1.00 88.19 78 PHE A CA 1
ATOM 653 C C . PHE A 1 78 ? 1.692 1.520 9.548 1.00 88.19 78 PHE A C 1
ATOM 655 O O . PHE A 1 78 ? 0.676 2.161 9.277 1.00 88.19 78 PHE A O 1
ATOM 662 N N . TRP A 1 79 ? 2.071 0.407 8.928 1.00 89.06 79 TRP A N 1
ATOM 663 C CA . TRP A 1 79 ? 1.267 -0.425 8.046 1.00 89.06 79 TRP A CA 1
ATOM 664 C C . TRP A 1 79 ? 1.205 -1.836 8.633 1.00 89.06 79 TRP A C 1
ATOM 666 O O . TRP A 1 79 ? 2.244 -2.433 8.912 1.00 89.06 79 TRP A O 1
ATOM 676 N N . LEU A 1 80 ? 0.005 -2.380 8.840 1.00 91.00 80 LEU A N 1
ATOM 677 C CA . LEU A 1 80 ? -0.175 -3.666 9.521 1.00 91.00 80 LEU A CA 1
ATOM 678 C C . LEU A 1 80 ? 0.360 -4.857 8.713 1.00 91.00 80 LEU A C 1
ATOM 680 O O . LEU A 1 80 ? 0.681 -5.888 9.300 1.00 91.00 80 LEU A O 1
ATOM 684 N N . GLY A 1 81 ? 0.449 -4.721 7.391 1.00 89.75 81 GLY A N 1
ATOM 685 C CA . GLY A 1 81 ? 0.851 -5.787 6.478 1.00 89.75 81 GLY A CA 1
ATOM 686 C C . GLY A 1 81 ? -0.332 -6.368 5.710 1.00 89.75 81 GLY A C 1
ATOM 687 O O . GLY A 1 81 ? -1.369 -6.698 6.294 1.00 89.75 81 GLY A O 1
ATOM 688 N N . ASN A 1 82 ? -0.180 -6.522 4.397 1.00 86.62 82 ASN A N 1
ATOM 689 C CA . ASN A 1 82 ? -1.251 -6.981 3.509 1.00 86.62 82 ASN A CA 1
ATOM 690 C C . ASN A 1 82 ? -1.731 -8.385 3.885 1.00 86.62 82 ASN A C 1
ATOM 692 O O . ASN A 1 82 ? -2.935 -8.649 3.897 1.00 86.62 82 ASN A O 1
ATOM 696 N N . GLN A 1 83 ? -0.808 -9.265 4.284 1.00 92.31 83 GLN A N 1
ATOM 697 C CA . GLN A 1 83 ? -1.149 -10.616 4.719 1.00 92.31 83 GLN A CA 1
ATOM 698 C C . GLN A 1 83 ? -2.027 -10.602 5.979 1.00 92.31 83 GLN A C 1
ATOM 700 O O . GLN A 1 83 ? -2.985 -11.376 6.087 1.00 92.31 83 GLN A O 1
ATOM 705 N N . ASN A 1 84 ? -1.748 -9.696 6.919 1.00 93.56 84 ASN A N 1
ATOM 706 C CA . ASN A 1 84 ? -2.527 -9.540 8.146 1.00 93.56 84 ASN A CA 1
ATOM 707 C C . ASN A 1 84 ? -3.922 -8.968 7.852 1.00 93.56 84 ASN A C 1
ATOM 709 O O . ASN A 1 84 ? -4.915 -9.487 8.366 1.00 93.56 84 ASN A O 1
ATOM 713 N N . ILE A 1 85 ? -4.015 -7.964 6.974 1.00 91.75 85 ILE A N 1
ATOM 714 C CA . ILE A 1 85 ? -5.288 -7.350 6.558 1.00 91.75 85 ILE A CA 1
ATOM 715 C C . ILE A 1 85 ? -6.165 -8.364 5.808 1.00 91.75 85 ILE A C 1
ATOM 717 O O . ILE A 1 85 ? -7.348 -8.516 6.127 1.00 91.75 85 ILE A O 1
ATOM 721 N N . HIS A 1 86 ? -5.590 -9.120 4.867 1.00 91.75 86 HIS A N 1
ATOM 722 C CA . HIS A 1 86 ? -6.275 -10.229 4.198 1.00 91.75 86 HIS A CA 1
ATOM 723 C C . HIS A 1 86 ? -6.797 -11.249 5.219 1.00 91.75 86 HIS A C 1
ATOM 725 O O . HIS A 1 86 ? -7.959 -11.649 5.188 1.00 91.75 86 HIS A O 1
ATOM 731 N N . THR A 1 87 ? -5.952 -11.639 6.176 1.00 93.75 87 THR A N 1
ATOM 732 C CA . THR A 1 87 ? -6.298 -12.639 7.193 1.00 93.75 87 THR A CA 1
ATOM 733 C C . THR A 1 87 ? -7.466 -12.198 8.083 1.00 93.75 87 THR A C 1
ATOM 735 O O . THR A 1 87 ? -8.293 -13.036 8.450 1.00 93.75 87 THR A O 1
ATOM 738 N N . ILE A 1 88 ? -7.559 -10.904 8.410 1.00 93.75 88 ILE A N 1
ATOM 739 C CA . ILE A 1 88 ? -8.702 -10.324 9.131 1.00 93.75 88 ILE A CA 1
ATOM 740 C C . ILE A 1 88 ? -9.936 -10.343 8.230 1.00 93.75 88 ILE A C 1
ATOM 742 O O . ILE A 1 88 ? -10.935 -10.963 8.573 1.00 93.75 88 ILE A O 1
ATOM 746 N N . THR A 1 89 ? -9.865 -9.722 7.054 1.00 91.19 89 THR A N 1
ATOM 747 C CA . THR A 1 89 ? -11.044 -9.519 6.195 1.00 91.19 89 THR A CA 1
ATOM 748 C C . THR A 1 89 ? -11.622 -10.807 5.617 1.00 91.19 89 THR A C 1
ATOM 750 O O . THR A 1 89 ? -12.814 -10.882 5.348 1.00 91.19 89 THR A O 1
ATOM 753 N N . LYS A 1 90 ? -10.822 -11.870 5.500 1.00 92.88 90 LYS A N 1
ATOM 754 C CA . LYS A 1 90 ? -11.284 -13.192 5.057 1.00 92.88 90 LYS A CA 1
ATOM 755 C C . LYS A 1 90 ? -12.275 -13.852 6.022 1.00 92.88 90 LYS A C 1
ATOM 757 O O . LYS A 1 90 ? -12.991 -14.771 5.629 1.00 92.88 90 LYS A O 1
ATOM 762 N N . GLN A 1 91 ? -12.311 -13.445 7.294 1.00 91.62 91 GLN A N 1
ATOM 763 C CA . GLN A 1 91 ? -13.066 -14.169 8.323 1.00 91.62 91 GLN A CA 1
ATOM 764 C C . GLN A 1 91 ? -14.561 -13.808 8.410 1.00 91.62 91 GLN A C 1
ATOM 766 O O . GLN A 1 91 ? -15.290 -14.452 9.185 1.00 91.62 91 GLN A O 1
ATOM 771 N N . GLY A 1 92 ? -15.014 -12.806 7.647 1.00 90.31 92 GLY A N 1
ATOM 772 C CA . GLY A 1 92 ? -16.391 -12.311 7.640 1.00 90.31 92 GLY A CA 1
ATOM 773 C C . GLY A 1 92 ? -16.585 -11.075 6.759 1.00 90.31 92 GLY A C 1
ATOM 774 O O . GLY A 1 92 ? -15.768 -10.793 5.891 1.00 90.31 92 GLY A O 1
ATOM 775 N N . ASN A 1 93 ? -17.668 -10.341 7.006 1.00 90.62 93 ASN A N 1
ATOM 776 C CA . ASN A 1 93 ? -17.883 -9.020 6.420 1.00 90.62 93 ASN A CA 1
ATOM 777 C C . ASN A 1 93 ? -17.276 -7.971 7.345 1.00 90.62 93 ASN A C 1
ATOM 779 O O . ASN A 1 93 ? -17.442 -8.076 8.554 1.00 90.62 93 ASN A O 1
ATOM 783 N N . TYR A 1 94 ? -16.588 -7.009 6.749 1.00 88.62 94 TYR A N 1
ATOM 784 C CA . TYR A 1 94 ? -15.756 -6.023 7.420 1.00 88.62 94 TYR A CA 1
ATOM 785 C C . TYR A 1 94 ? -16.118 -4.635 6.837 1.00 88.62 94 TYR A C 1
ATOM 787 O O . TYR A 1 94 ? -16.218 -4.510 5.615 1.00 88.62 94 TYR A O 1
ATOM 795 N N . GLU A 1 95 ? -16.349 -3.612 7.674 1.00 87.44 95 GLU A N 1
ATOM 796 C CA . GLU A 1 95 ? -16.518 -2.199 7.282 1.00 87.44 95 GLU A CA 1
ATOM 797 C C . GLU A 1 95 ? -15.238 -1.332 7.396 1.00 87.44 95 GLU A C 1
ATOM 799 O O . GLU A 1 95 ? -14.593 -1.249 8.437 1.00 87.44 95 GLU A O 1
ATOM 804 N N . LEU A 1 96 ? -14.866 -0.598 6.347 1.00 83.81 96 LEU A N 1
ATOM 805 C CA . LEU A 1 96 ? -13.703 0.304 6.388 1.00 83.81 96 LEU A CA 1
ATOM 806 C C . LEU A 1 96 ? -14.123 1.715 6.813 1.00 83.81 96 LEU A C 1
ATOM 808 O O . LEU A 1 96 ? -15.051 2.276 6.232 1.00 83.81 96 LEU A O 1
ATOM 812 N N . ARG A 1 97 ? -1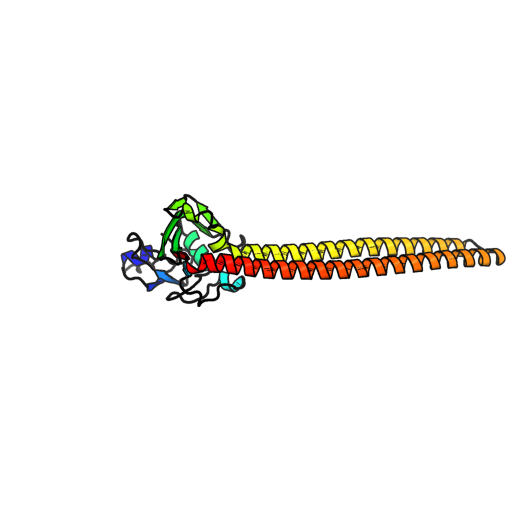3.389 2.327 7.750 1.00 82.69 97 ARG A N 1
ATOM 813 C CA . ARG A 1 97 ? -13.454 3.764 8.038 1.00 82.69 97 ARG A CA 1
ATOM 814 C C . ARG A 1 97 ? -12.108 4.432 7.745 1.00 82.69 97 ARG A C 1
ATOM 816 O O . ARG A 1 97 ? -11.044 3.962 8.133 1.00 82.69 97 ARG A O 1
ATOM 823 N N . VAL A 1 98 ? -12.153 5.563 7.062 1.00 79.06 98 VAL A N 1
ATOM 824 C CA . VAL A 1 98 ? -10.984 6.405 6.808 1.00 79.06 98 VAL A CA 1
ATOM 825 C C . VAL A 1 98 ? -11.271 7.758 7.425 1.00 79.06 98 VAL A C 1
ATOM 827 O O . VAL A 1 98 ? -12.222 8.420 7.017 1.00 79.06 98 VAL A O 1
ATOM 830 N N . ASP A 1 99 ? -10.484 8.149 8.420 1.00 76.75 99 ASP A N 1
ATOM 831 C CA . ASP A 1 99 ? -10.550 9.470 9.033 1.00 76.75 99 ASP A CA 1
ATOM 832 C C . ASP A 1 99 ? -9.451 10.348 8.429 1.00 76.75 99 ASP A C 1
ATOM 834 O O . ASP A 1 99 ? -8.283 9.969 8.386 1.00 76.75 99 ASP A O 1
ATOM 838 N N . ILE A 1 100 ? -9.833 11.525 7.942 1.00 71.25 100 ILE A N 1
ATOM 839 C CA . ILE A 1 100 ? -8.949 12.465 7.257 1.00 71.25 100 ILE A CA 1
ATOM 840 C C . ILE A 1 100 ? -8.999 13.793 8.015 1.00 71.25 100 ILE A C 1
ATOM 842 O O . ILE A 1 100 ? -10.082 14.273 8.346 1.00 71.25 100 ILE A O 1
ATOM 846 N N . SER A 1 101 ? -7.856 14.394 8.324 1.00 68.44 101 SER A N 1
ATOM 847 C CA . SER A 1 101 ? -7.778 15.783 8.804 1.00 68.44 101 SER A CA 1
ATOM 848 C C . SER A 1 101 ? -7.380 16.740 7.675 1.00 68.44 101 SER A C 1
ATOM 850 O O . SER A 1 101 ? -7.034 16.266 6.616 1.00 68.44 101 SER A O 1
ATOM 852 N N . ASP A 1 102 ? -7.344 18.061 7.848 1.00 61.31 102 ASP A N 1
ATOM 853 C CA . ASP A 1 102 ? -6.537 18.964 7.006 1.00 61.31 102 ASP A CA 1
ATOM 854 C C . ASP A 1 102 ? -5.456 19.698 7.823 1.00 61.31 102 ASP A C 1
ATOM 856 O O . ASP A 1 102 ? -5.387 19.565 9.049 1.00 61.31 102 ASP A O 1
ATOM 860 N N . PHE A 1 103 ? -4.578 20.460 7.159 1.00 60.81 103 PHE A N 1
ATOM 861 C CA . PHE A 1 103 ? -3.505 21.216 7.825 1.00 60.81 103 PHE A CA 1
ATOM 862 C C . PHE A 1 103 ? -4.033 22.350 8.725 1.00 60.81 103 PHE A C 1
ATOM 864 O O . PHE A 1 103 ? -3.296 22.884 9.553 1.00 60.81 103 PHE A O 1
ATOM 871 N N . ILE A 1 104 ? -5.307 22.714 8.565 1.00 64.38 104 ILE A N 1
ATOM 872 C CA . ILE A 1 104 ? -6.035 23.720 9.346 1.00 64.38 104 ILE A CA 1
ATOM 873 C C . ILE A 1 104 ? -6.836 23.039 10.482 1.00 64.38 104 ILE A C 1
ATOM 875 O O . ILE A 1 104 ? -7.416 23.708 11.337 1.00 64.38 104 ILE A O 1
ATOM 879 N N . GLY A 1 105 ? -6.817 21.703 10.555 1.00 66.44 105 GLY A N 1
ATOM 880 C CA . GLY A 1 105 ? -7.479 20.890 11.570 1.00 66.44 105 GLY A CA 1
ATOM 881 C C . GLY A 1 105 ? -8.936 20.528 11.262 1.00 66.44 105 GLY A C 1
ATOM 882 O O . GLY A 1 105 ? -9.603 19.980 12.145 1.00 66.44 105 GLY A O 1
ATOM 883 N N . ALA A 1 106 ? -9.446 20.799 10.054 1.00 69.31 106 ALA A N 1
ATOM 884 C CA . ALA A 1 106 ? -10.737 20.269 9.618 1.00 69.31 106 ALA A CA 1
ATOM 885 C C . ALA A 1 106 ? -10.681 18.738 9.598 1.00 69.31 106 ALA A C 1
ATOM 887 O O . ALA A 1 106 ? -9.623 18.163 9.382 1.00 69.31 106 ALA A O 1
ATOM 888 N N . LYS A 1 107 ? -11.800 18.064 9.869 1.00 75.69 107 LYS A N 1
ATOM 889 C CA . LYS A 1 107 ? -11.866 16.598 9.894 1.00 75.69 107 LYS A CA 1
ATOM 890 C C . LYS A 1 107 ? -13.024 16.105 9.046 1.00 75.69 107 LYS A C 1
ATOM 892 O O . LYS A 1 107 ? -14.139 16.613 9.169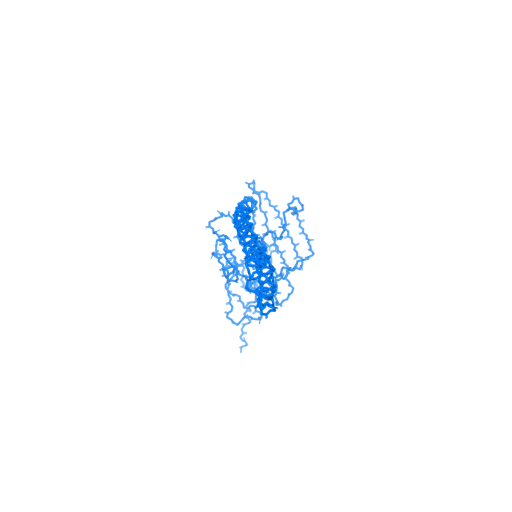 1.00 75.69 107 LYS A O 1
ATOM 897 N N . ALA A 1 108 ? -12.763 15.083 8.250 1.00 75.69 108 ALA A N 1
ATOM 898 C CA . ALA A 1 108 ? -13.733 14.373 7.441 1.00 75.69 108 ALA A CA 1
ATOM 899 C C . ALA A 1 108 ? -13.551 12.864 7.618 1.00 75.69 108 ALA A C 1
ATOM 901 O O . ALA A 1 108 ? -12.515 12.403 8.095 1.00 75.69 108 ALA A O 1
ATOM 902 N N . TYR A 1 109 ? -14.562 12.087 7.245 1.00 77.31 109 TYR A N 1
ATOM 903 C CA . TYR A 1 109 ? -14.444 10.638 7.213 1.00 77.31 109 TYR A CA 1
ATOM 904 C C . TYR A 1 109 ? -15.175 10.031 6.018 1.00 77.31 109 TYR A C 1
ATOM 906 O O . TYR A 1 109 ? -16.200 10.548 5.561 1.00 77.31 109 TYR A O 1
ATOM 914 N N . ALA A 1 110 ? -14.654 8.898 5.558 1.00 77.75 110 ALA A N 1
ATOM 915 C CA . ALA A 1 110 ? -15.282 7.998 4.605 1.00 77.75 110 ALA A CA 1
ATOM 916 C C . ALA A 1 110 ? -15.529 6.645 5.278 1.00 77.75 110 ALA A C 1
ATOM 918 O O . ALA A 1 110 ? -14.711 6.161 6.058 1.00 77.75 110 ALA A O 1
ATOM 919 N N . ARG A 1 111 ? -16.671 6.035 4.987 1.00 83.88 111 ARG A N 1
ATOM 920 C CA . ARG A 1 111 ? -17.093 4.731 5.489 1.00 83.88 111 ARG A CA 1
ATOM 921 C C . ARG A 1 111 ? -17.532 3.851 4.341 1.00 83.88 111 ARG A C 1
ATOM 923 O O . ARG A 1 111 ? -18.274 4.306 3.481 1.00 83.88 111 ARG A O 1
ATOM 930 N N . TYR A 1 112 ? -17.140 2.589 4.380 1.00 82.25 112 TYR A N 1
ATOM 931 C CA . TYR A 1 112 ? -17.524 1.571 3.413 1.00 82.25 112 TYR A CA 1
ATOM 932 C C . TYR A 1 112 ? -18.116 0.387 4.151 1.00 82.25 112 TYR A C 1
ATOM 934 O O . TYR A 1 112 ? -17.420 -0.261 4.928 1.00 82.25 112 TYR A O 1
ATOM 942 N N . SER A 1 113 ? -19.381 0.069 3.879 1.00 88.44 113 SER A N 1
ATOM 943 C CA . SER A 1 113 ? -20.063 -1.077 4.495 1.00 88.44 113 SER A CA 1
ATOM 944 C C . SER A 1 113 ? -19.513 -2.435 4.045 1.00 88.44 113 SER A C 1
ATOM 946 O O . SER A 1 113 ? -19.936 -3.480 4.534 1.00 88.44 113 SER A O 1
ATOM 948 N N . THR A 1 114 ? -18.647 -2.456 3.035 1.00 85.81 114 THR A N 1
ATOM 949 C CA . THR A 1 114 ? -17.984 -3.664 2.550 1.00 85.81 114 THR A CA 1
ATOM 950 C C . THR A 1 114 ? -16.526 -3.346 2.300 1.00 85.81 114 THR A C 1
ATOM 952 O O . THR A 1 114 ? -16.229 -2.400 1.578 1.00 85.81 114 THR A O 1
ATOM 955 N N . PHE A 1 115 ? -15.639 -4.136 2.894 1.00 84.56 115 PHE A N 1
ATOM 956 C CA . PHE A 1 115 ? -14.197 -4.056 2.735 1.00 84.56 115 PHE A CA 1
ATOM 957 C C . PHE A 1 115 ? -13.589 -5.458 2.805 1.00 84.56 115 PHE A C 1
ATOM 959 O O . PHE A 1 115 ? -13.811 -6.208 3.757 1.00 84.56 115 PHE A O 1
ATOM 966 N N . SER A 1 116 ? -12.804 -5.815 1.794 1.00 85.44 116 SER A N 1
ATOM 967 C CA . SER A 1 116 ? -11.968 -7.012 1.814 1.00 85.44 116 SER A CA 1
ATOM 968 C C . SER A 1 116 ? -10.725 -6.833 0.957 1.00 85.44 116 SER A C 1
ATOM 970 O O . SER A 1 116 ? -10.710 -6.039 0.015 1.00 85.44 116 SER A O 1
ATOM 972 N N . VAL A 1 117 ? -9.684 -7.583 1.305 1.00 84.69 117 VAL A N 1
ATOM 973 C CA . VAL A 1 117 ? -8.405 -7.603 0.595 1.00 84.69 117 VAL A CA 1
ATOM 974 C C . VAL A 1 117 ? -8.146 -9.035 0.140 1.00 84.69 117 VAL A C 1
ATOM 976 O O . VAL A 1 117 ? -8.308 -9.969 0.928 1.00 84.69 117 VAL A O 1
ATOM 979 N N . GLY A 1 118 ? -7.790 -9.219 -1.133 1.00 86.31 118 GLY A N 1
ATOM 980 C CA . GLY A 1 118 ? -7.417 -10.512 -1.713 1.00 86.31 118 GLY A CA 1
ATOM 981 C C . GLY A 1 118 ? -6.121 -11.084 -1.127 1.00 86.31 118 GLY A C 1
ATOM 982 O O . GLY A 1 118 ? -5.514 -10.484 -0.248 1.00 86.31 118 GLY A O 1
ATOM 983 N N . ASP A 1 119 ? -5.693 -12.258 -1.583 1.00 88.62 119 ASP A N 1
ATOM 984 C CA . ASP A 1 119 ? -4.390 -12.824 -1.201 1.00 88.62 119 ASP A CA 1
ATOM 985 C C . ASP A 1 119 ? -3.279 -12.411 -2.186 1.00 88.62 119 ASP A C 1
ATOM 987 O O . ASP A 1 119 ? -3.535 -11.721 -3.180 1.00 88.62 119 ASP A O 1
ATOM 991 N N . ALA A 1 120 ? -2.048 -12.863 -1.927 1.00 87.12 120 ALA A N 1
ATOM 992 C CA . ALA A 1 120 ? -0.885 -12.583 -2.765 1.00 87.12 120 ALA A CA 1
ATOM 993 C C . ALA A 1 120 ? -1.062 -13.009 -4.237 1.00 87.12 120 ALA A C 1
ATOM 995 O O . ALA A 1 120 ? -0.534 -12.343 -5.116 1.00 87.12 120 ALA A O 1
ATOM 996 N N . SER A 1 121 ? -1.843 -14.058 -4.539 1.00 87.44 121 SER A N 1
ATOM 997 C CA . SER A 1 121 ? -2.076 -14.503 -5.928 1.00 87.44 121 SER A CA 1
ATOM 998 C C . SER A 1 121 ? -2.952 -13.536 -6.727 1.00 87.44 121 SER A C 1
ATOM 1000 O O . SER A 1 121 ? -2.908 -13.504 -7.953 1.00 87.44 121 SER A O 1
ATOM 1002 N N . THR A 1 122 ? -3.744 -12.733 -6.016 1.00 81.88 122 THR A N 1
ATOM 1003 C CA . THR A 1 122 ? -4.570 -11.656 -6.575 1.00 81.88 122 THR A CA 1
ATOM 1004 C C . THR A 1 122 ? -3.934 -10.282 -6.391 1.00 81.88 122 THR A C 1
ATOM 1006 O O . THR A 1 122 ? -4.631 -9.275 -6.494 1.00 81.88 122 THR A O 1
ATOM 1009 N N . ASN A 1 123 ? -2.643 -10.233 -6.052 1.00 78.88 123 ASN A N 1
ATOM 1010 C CA . ASN A 1 123 ? -1.919 -9.013 -5.704 1.00 78.88 123 ASN A CA 1
ATOM 1011 C C . ASN A 1 123 ? -2.620 -8.181 -4.614 1.00 78.88 123 ASN A C 1
ATOM 1013 O O . ASN A 1 123 ? -2.670 -6.959 -4.694 1.00 78.88 123 ASN A O 1
ATOM 1017 N N . TYR A 1 124 ? -3.202 -8.844 -3.605 1.00 79.75 124 TYR A N 1
ATOM 1018 C CA . TYR A 1 124 ? -3.931 -8.190 -2.511 1.00 79.75 124 TYR A CA 1
ATOM 1019 C C . TYR A 1 124 ? -5.055 -7.247 -2.985 1.00 79.75 124 TYR A C 1
ATOM 1021 O O . TYR A 1 124 ? -5.309 -6.209 -2.379 1.00 79.75 124 TYR A O 1
ATOM 1029 N N . ARG A 1 125 ? -5.763 -7.616 -4.064 1.00 79.12 125 ARG A N 1
ATOM 1030 C CA . ARG A 1 125 ? -6.823 -6.797 -4.673 1.00 79.12 125 ARG A CA 1
ATOM 1031 C C . ARG A 1 125 ? -7.840 -6.273 -3.651 1.00 79.12 125 ARG A C 1
ATOM 1033 O O . ARG A 1 125 ? -8.444 -7.054 -2.912 1.00 79.12 125 ARG A O 1
ATOM 1040 N N . LEU A 1 126 ? -8.072 -4.962 -3.672 1.00 79.12 126 LEU A N 1
ATOM 1041 C CA . LEU A 1 126 ? -9.067 -4.280 -2.847 1.00 79.12 126 LEU A CA 1
ATOM 1042 C C . LEU A 1 126 ? -10.489 -4.515 -3.377 1.00 79.12 126 LEU A C 1
ATOM 1044 O O . LEU A 1 126 ? -10.750 -4.423 -4.577 1.00 79.12 126 LEU A O 1
ATOM 1048 N N . ASN A 1 127 ? -11.427 -4.756 -2.467 1.00 81.06 127 ASN A N 1
ATOM 1049 C CA . ASN A 1 127 ? -12.857 -4.741 -2.743 1.00 81.06 127 ASN A CA 1
ATOM 1050 C C . ASN A 1 127 ? -13.564 -3.900 -1.680 1.00 81.06 127 ASN A C 1
ATOM 1052 O O . ASN A 1 127 ? -13.547 -4.251 -0.498 1.00 81.06 127 ASN A O 1
ATOM 1056 N N . VAL A 1 128 ? -14.178 -2.800 -2.118 1.00 81.44 128 VAL A N 1
ATOM 1057 C CA . VAL A 1 128 ? -14.915 -1.861 -1.272 1.00 81.44 128 VAL A CA 1
ATOM 1058 C C . VAL A 1 128 ? -16.287 -1.537 -1.847 1.00 81.44 128 VAL A C 1
ATOM 1060 O O . VAL A 1 128 ? -16.477 -1.512 -3.061 1.00 81.44 128 VAL A O 1
ATOM 1063 N N . GLY A 1 129 ? -17.253 -1.258 -0.974 1.00 81.00 129 GLY A N 1
ATOM 1064 C CA . GLY A 1 129 ? -18.609 -0.899 -1.381 1.00 81.00 129 GLY A CA 1
ATOM 1065 C C . GLY A 1 129 ? -19.405 -0.192 -0.288 1.00 81.00 129 GLY A C 1
ATOM 1066 O O . GLY A 1 129 ? -19.006 -0.175 0.875 1.00 81.00 129 GLY A O 1
ATOM 1067 N N . GLY A 1 130 ? -20.538 0.398 -0.682 1.00 86.00 130 GLY A N 1
ATOM 1068 C CA . GLY A 1 130 ? -21.468 1.071 0.232 1.00 86.00 130 GLY A CA 1
ATOM 1069 C C . GLY A 1 130 ? -20.862 2.290 0.924 1.00 86.00 130 GLY A C 1
ATOM 1070 O O . GLY A 1 130 ? -20.860 2.370 2.151 1.00 86.00 130 GLY A O 1
ATOM 1071 N N . TYR A 1 131 ? -20.320 3.211 0.122 1.00 82.62 131 TYR A N 1
ATOM 1072 C CA . TYR A 1 131 ? -19.762 4.469 0.605 1.00 82.62 131 TYR A CA 1
ATOM 1073 C C . TYR A 1 131 ? -20.792 5.291 1.399 1.00 82.62 131 TYR A C 1
ATOM 1075 O O . TYR A 1 131 ? -21.956 5.410 1.014 1.00 82.62 131 TYR A O 1
ATOM 1083 N N . SER A 1 132 ? -20.331 5.902 2.484 1.00 85.50 132 SER A N 1
ATOM 1084 C CA . SER A 1 132 ? -21.016 6.946 3.244 1.00 85.50 132 SER A CA 1
ATOM 1085 C C . SER A 1 132 ? -19.984 7.843 3.932 1.00 85.50 132 SER A C 1
ATOM 1087 O O . SER A 1 132 ? -18.836 7.447 4.118 1.00 85.50 132 SER A O 1
ATOM 1089 N N . GLY A 1 133 ? -20.368 9.048 4.342 1.00 82.06 133 GLY A N 1
ATOM 1090 C CA . GLY A 1 133 ? -19.484 9.949 5.082 1.00 82.06 133 GLY A CA 1
ATOM 1091 C C . GLY A 1 133 ? -19.623 11.395 4.640 1.00 82.06 133 GLY A C 1
ATOM 1092 O O . GLY A 1 133 ? -20.416 11.715 3.762 1.00 82.06 133 GLY A O 1
ATOM 1093 N N . ASN A 1 134 ? -18.872 12.277 5.291 1.00 76.62 134 ASN A N 1
ATOM 1094 C CA . ASN A 1 134 ? -18.838 13.708 4.977 1.00 76.62 134 ASN A CA 1
ATOM 1095 C C . ASN A 1 134 ? -17.559 14.116 4.232 1.00 76.62 134 ASN A C 1
ATOM 1097 O O . ASN A 1 134 ? -17.319 15.303 4.027 1.00 76.62 134 ASN A O 1
ATOM 1101 N N . ALA A 1 135 ? -16.753 13.135 3.820 1.00 67.31 135 ALA A N 1
ATOM 1102 C CA . ALA A 1 135 ? -15.590 13.347 2.974 1.00 67.31 135 ALA A CA 1
ATOM 1103 C C . ALA A 1 135 ? -15.946 13.672 1.513 1.00 67.31 135 ALA A C 1
ATOM 1105 O O . ALA A 1 135 ? -15.032 13.784 0.719 1.00 67.31 135 ALA A O 1
ATOM 1106 N N . GLU A 1 136 ? -17.217 13.874 1.142 1.00 55.72 136 GLU A N 1
ATOM 1107 C CA . GLU A 1 136 ? -17.680 14.138 -0.239 1.00 55.72 136 GLU A CA 1
ATOM 1108 C C . GLU A 1 136 ? -16.913 15.262 -0.971 1.00 55.72 136 GLU A C 1
ATOM 1110 O O . GLU A 1 136 ? -16.704 15.173 -2.174 1.00 55.72 136 GLU A O 1
ATOM 1115 N N . VAL A 1 137 ? -16.425 16.283 -0.251 1.00 45.25 137 VAL A N 1
ATOM 1116 C CA . VAL A 1 137 ? -15.613 17.392 -0.811 1.00 45.25 137 VAL A CA 1
ATOM 1117 C C . VAL A 1 137 ? -14.119 17.030 -0.955 1.00 45.25 137 VAL A C 1
ATOM 1119 O O . VAL A 1 137 ? -13.368 17.729 -1.623 1.00 45.25 137 VAL A O 1
ATOM 1122 N N . ALA A 1 138 ? -13.691 15.913 -0.368 1.00 44.94 138 A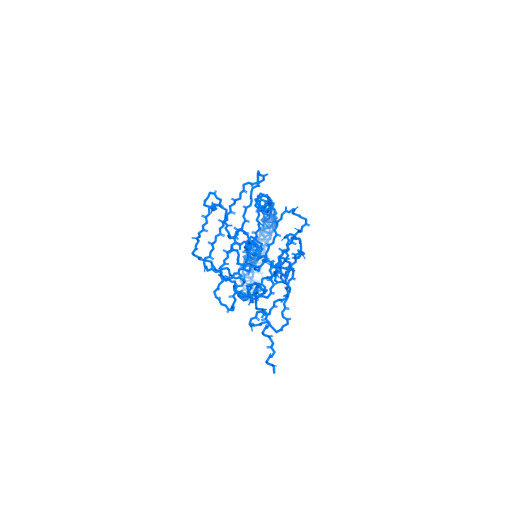LA A N 1
ATOM 1123 C CA . ALA A 1 138 ? -12.359 15.315 -0.473 1.00 44.94 138 ALA A CA 1
ATOM 1124 C C . ALA A 1 138 ? -12.367 13.978 -1.250 1.00 44.94 138 ALA A C 1
ATOM 1126 O O . ALA A 1 138 ? -11.351 13.299 -1.301 1.00 44.94 138 ALA A O 1
ATOM 1127 N N . VAL A 1 139 ? -13.502 13.577 -1.840 1.00 40.81 139 VAL A N 1
ATOM 1128 C CA . VAL A 1 139 ? -13.688 12.288 -2.547 1.00 40.81 139 VAL A CA 1
ATOM 1129 C C . VAL A 1 139 ? -13.230 12.337 -4.011 1.00 40.81 139 VAL A C 1
ATOM 1131 O O . VAL A 1 139 ? -13.227 11.316 -4.688 1.00 40.81 139 VAL A O 1
ATOM 1134 N N . GLU A 1 140 ? -12.730 13.484 -4.475 1.00 36.97 140 GLU A N 1
ATOM 1135 C CA . GLU A 1 140 ? -11.826 13.536 -5.636 1.00 36.97 140 GLU A CA 1
ATOM 1136 C C . GLU A 1 140 ? -10.373 13.182 -5.247 1.00 36.97 140 GLU A C 1
ATOM 1138 O O . GLU A 1 140 ? -9.459 13.334 -6.047 1.00 36.97 140 GLU A O 1
ATOM 1143 N N . VAL A 1 141 ? -10.145 12.714 -4.011 1.00 39.16 141 VAL A N 1
ATOM 1144 C CA . VAL A 1 141 ? -8.918 12.018 -3.616 1.00 39.16 141 VAL A CA 1
ATOM 1145 C C . VAL A 1 141 ? -9.236 10.533 -3.630 1.00 39.16 141 VAL A C 1
ATOM 1147 O O . VAL A 1 141 ? -9.977 10.022 -2.786 1.00 39.16 141 VAL A O 1
ATOM 1150 N N . ASP A 1 142 ? -8.714 9.870 -4.652 1.00 40.88 142 ASP A N 1
ATOM 1151 C CA . ASP A 1 142 ? -8.909 8.459 -4.921 1.00 40.88 142 ASP A CA 1
ATOM 1152 C C . ASP A 1 142 ? -8.564 7.648 -3.664 1.00 40.88 142 ASP A C 1
ATOM 1154 O O . ASP A 1 142 ? -7.434 7.625 -3.186 1.00 40.88 142 ASP A O 1
ATOM 1158 N N . ILE A 1 143 ? -9.540 6.961 -3.074 1.00 39.69 143 ILE A N 1
ATOM 1159 C CA . ILE A 1 143 ? -9.289 6.062 -1.930 1.00 39.69 143 ILE A CA 1
ATOM 1160 C C . ILE A 1 143 ? -8.474 4.836 -2.399 1.00 39.69 143 ILE A C 1
ATOM 1162 O O . ILE A 1 143 ? -7.878 4.120 -1.591 1.00 39.69 143 ILE A O 1
ATOM 1166 N N . VAL A 1 144 ? -8.358 4.678 -3.723 1.00 38.03 144 VAL A N 1
ATOM 1167 C CA . VAL A 1 144 ? -7.372 3.864 -4.434 1.00 38.03 144 VAL A CA 1
ATOM 1168 C C . VAL A 1 144 ? -5.934 4.334 -4.136 1.00 38.03 144 VAL A C 1
ATOM 1170 O O . VAL A 1 144 ? -5.087 3.485 -3.876 1.00 38.03 144 VAL A O 1
ATOM 1173 N N . SER A 1 145 ? -5.651 5.635 -3.993 1.00 40.75 145 SER A N 1
ATOM 1174 C CA . SER A 1 145 ? -4.312 6.156 -3.652 1.00 40.75 145 SER A CA 1
ATOM 1175 C C . SER A 1 145 ? -3.795 5.683 -2.287 1.00 40.75 145 SER A C 1
ATOM 1177 O O . SER A 1 145 ? -2.632 5.323 -2.144 1.00 40.75 145 SER A O 1
ATOM 1179 N N . VAL A 1 146 ? -4.658 5.573 -1.269 1.00 42.75 146 VAL A N 1
ATOM 1180 C CA . VAL A 1 146 ? -4.232 5.223 0.107 1.00 42.75 146 VAL A CA 1
ATOM 1181 C C . VAL A 1 146 ? -3.831 3.744 0.257 1.00 42.75 146 VAL A C 1
ATOM 1183 O O . VAL A 1 146 ? -3.116 3.394 1.200 1.00 42.75 146 VAL A O 1
ATOM 1186 N N . VAL A 1 147 ? -4.279 2.871 -0.653 1.00 39.16 147 VAL A N 1
ATOM 1187 C CA . VAL A 1 147 ? -4.061 1.412 -0.577 1.00 39.16 147 VAL A CA 1
ATOM 1188 C C . VAL A 1 147 ? -3.256 0.870 -1.770 1.00 39.16 147 VAL A C 1
ATOM 1190 O O . VAL A 1 147 ? -2.671 -0.204 -1.648 1.00 39.16 147 VAL A O 1
ATOM 1193 N N . VAL A 1 148 ? -3.199 1.583 -2.904 1.00 37.66 148 VAL A N 1
ATOM 1194 C CA . VAL A 1 148 ? -2.761 1.023 -4.202 1.00 37.66 148 VAL A CA 1
ATOM 1195 C C . VAL A 1 148 ? -1.584 1.770 -4.857 1.00 37.66 148 VAL A C 1
ATOM 1197 O O . VAL A 1 148 ? -0.908 1.175 -5.695 1.00 37.66 148 VAL A O 1
ATOM 1200 N N . GLU A 1 149 ? -1.236 2.997 -4.442 1.00 43.56 149 GLU A N 1
ATOM 1201 C CA . GLU A 1 149 ? -0.238 3.831 -5.155 1.00 43.56 149 GLU A CA 1
ATOM 1202 C C . GLU A 1 149 ? 1.164 3.210 -5.294 1.00 43.56 149 GLU A C 1
ATOM 1204 O O . GLU A 1 149 ? 1.864 3.490 -6.262 1.00 43.56 149 GLU A O 1
ATOM 1209 N N . VAL A 1 150 ? 1.578 2.322 -4.385 1.00 36.91 150 VAL A N 1
ATOM 1210 C CA . VAL A 1 150 ? 2.919 1.704 -4.445 1.00 36.91 150 VAL A CA 1
ATOM 1211 C C . VAL A 1 150 ? 2.926 0.398 -5.248 1.00 36.91 150 VAL A C 1
ATOM 1213 O O . VAL A 1 150 ? 3.957 0.002 -5.781 1.00 36.91 150 VAL A O 1
ATOM 1216 N N . VAL A 1 151 ? 1.782 -0.283 -5.363 1.00 36.00 151 VAL A N 1
ATOM 1217 C CA . VAL A 1 151 ? 1.707 -1.613 -5.987 1.00 36.00 151 VAL A CA 1
ATOM 1218 C C . VAL A 1 151 ? 1.450 -1.513 -7.487 1.00 36.00 151 VAL A C 1
ATOM 1220 O O . VAL A 1 151 ? 2.139 -2.181 -8.248 1.00 36.00 151 VAL A O 1
ATOM 1223 N N . GLU A 1 152 ? 0.517 -0.669 -7.939 1.00 40.47 152 GLU A N 1
ATOM 1224 C CA . GLU A 1 152 ? 0.241 -0.553 -9.379 1.00 40.47 152 GLU A CA 1
ATOM 1225 C C . GLU A 1 152 ? 1.384 0.130 -10.135 1.00 40.47 152 GLU A C 1
ATOM 1227 O O . GLU A 1 152 ? 1.737 -0.329 -11.213 1.00 40.47 152 GLU A O 1
ATOM 1232 N N . VAL A 1 153 ? 2.035 1.154 -9.575 1.00 36.97 153 VAL A N 1
ATOM 1233 C CA . VAL A 1 153 ? 3.124 1.858 -10.278 1.00 36.97 153 VAL A CA 1
ATOM 1234 C C . VAL A 1 153 ? 4.355 0.962 -10.454 1.00 36.97 153 VAL A C 1
ATOM 1236 O O . VAL A 1 153 ? 4.920 0.926 -11.542 1.00 36.97 153 VAL A O 1
ATOM 1239 N N . VAL A 1 154 ? 4.745 0.181 -9.437 1.00 39.47 154 VAL A N 1
ATOM 1240 C CA . VAL A 1 154 ? 5.880 -0.758 -9.548 1.00 39.47 154 VAL A CA 1
ATOM 1241 C C . VAL A 1 154 ? 5.557 -1.903 -10.514 1.00 39.47 154 VAL A C 1
ATOM 1243 O O . VAL A 1 154 ? 6.385 -2.233 -11.359 1.00 39.47 154 VAL A O 1
ATOM 1246 N N . VAL A 1 155 ? 4.337 -2.451 -10.462 1.00 40.66 155 VAL A N 1
ATOM 1247 C CA . VAL A 1 155 ? 3.901 -3.525 -11.372 1.00 40.66 155 VAL A CA 1
ATOM 1248 C C . VAL A 1 155 ? 3.805 -3.033 -12.819 1.00 40.66 155 VAL A C 1
ATOM 1250 O O . VAL A 1 155 ? 4.284 -3.712 -13.722 1.00 40.66 155 VAL A O 1
ATOM 1253 N N . VAL A 1 156 ? 3.261 -1.834 -13.053 1.00 42.31 156 VAL A N 1
ATOM 1254 C CA . VAL A 1 156 ? 3.173 -1.237 -14.396 1.00 42.31 156 VAL A CA 1
ATOM 1255 C C . VAL A 1 156 ? 4.563 -0.937 -14.955 1.00 42.31 156 VAL A C 1
ATOM 1257 O O . VAL A 1 156 ? 4.783 -1.108 -16.150 1.00 42.31 156 VAL A O 1
ATOM 1260 N N . VAL A 1 157 ? 5.518 -0.523 -14.119 1.00 45.81 157 VAL A N 1
ATOM 1261 C CA . VAL A 1 157 ? 6.898 -0.265 -14.556 1.00 45.81 157 VAL A CA 1
ATOM 1262 C C . VAL A 1 157 ? 7.625 -1.562 -14.906 1.00 45.81 157 VAL A C 1
ATOM 1264 O O . VAL A 1 157 ? 8.246 -1.621 -15.966 1.00 45.81 157 VAL A O 1
ATOM 1267 N N . ASP A 1 158 ? 7.512 -2.607 -14.085 1.00 48.66 158 ASP A N 1
ATOM 1268 C CA . ASP A 1 158 ? 8.126 -3.906 -14.382 1.00 48.66 158 ASP A CA 1
ATOM 1269 C C . ASP A 1 158 ? 7.528 -4.540 -15.653 1.00 48.66 158 ASP A C 1
ATOM 1271 O O . ASP A 1 158 ? 8.268 -5.065 -16.489 1.00 48.66 158 ASP A O 1
ATOM 1275 N N . GLU A 1 159 ? 6.211 -4.421 -15.861 1.00 55.19 159 GLU A N 1
ATOM 1276 C CA . GLU A 1 159 ? 5.551 -4.859 -17.097 1.00 55.19 159 GLU A CA 1
ATOM 1277 C C . GLU A 1 159 ? 5.971 -4.018 -18.312 1.00 55.19 159 GLU A C 1
ATOM 1279 O O . GLU A 1 159 ? 6.266 -4.576 -19.368 1.00 55.19 159 GLU A O 1
ATOM 1284 N N . LEU A 1 160 ? 6.060 -2.689 -18.191 1.00 50.31 160 LEU A N 1
ATOM 1285 C CA . LEU A 1 160 ? 6.444 -1.814 -19.304 1.00 50.31 160 LEU A CA 1
ATOM 1286 C C . LEU A 1 160 ? 7.914 -2.010 -19.701 1.00 50.31 160 LEU A C 1
ATOM 1288 O O . LEU A 1 160 ? 8.232 -2.037 -20.889 1.00 50.31 160 LEU A O 1
ATOM 1292 N N . VAL A 1 161 ? 8.811 -2.190 -18.727 1.00 52.59 161 VAL A N 1
ATOM 1293 C CA . VAL A 1 161 ? 10.221 -2.519 -18.979 1.00 52.59 161 VAL A CA 1
ATOM 1294 C C . VAL A 1 161 ? 10.333 -3.888 -19.649 1.00 52.59 161 VAL A C 1
ATOM 1296 O O . VAL A 1 161 ? 11.076 -4.016 -20.621 1.00 52.59 161 VAL A O 1
ATOM 1299 N N . ALA A 1 162 ? 9.565 -4.888 -19.207 1.00 55.56 162 ALA A N 1
ATOM 1300 C CA . ALA A 1 162 ? 9.523 -6.195 -19.859 1.00 55.56 162 ALA A CA 1
ATOM 1301 C C . ALA A 1 162 ? 9.021 -6.103 -21.311 1.00 55.56 162 ALA A C 1
ATOM 1303 O O . ALA A 1 162 ? 9.651 -6.668 -22.203 1.00 55.56 162 ALA A O 1
ATOM 1304 N N . VAL A 1 163 ? 7.963 -5.323 -21.569 1.00 53.06 163 VAL A N 1
ATOM 1305 C CA . VAL A 1 163 ? 7.438 -5.079 -22.923 1.00 53.06 163 VAL A CA 1
ATOM 1306 C C . VAL A 1 163 ? 8.481 -4.390 -23.805 1.00 53.06 163 VAL A C 1
ATOM 1308 O O . VAL A 1 163 ? 8.679 -4.801 -24.944 1.00 53.06 163 VAL A O 1
ATOM 1311 N N . VAL A 1 164 ? 9.194 -3.377 -23.301 1.00 54.72 164 VAL A N 1
ATOM 1312 C CA . VAL A 1 164 ? 10.260 -2.704 -24.066 1.00 54.72 164 VAL A CA 1
ATOM 1313 C C . VAL A 1 164 ? 11.403 -3.671 -24.380 1.00 54.72 164 VAL A C 1
ATOM 1315 O O . VAL A 1 164 ? 11.885 -3.697 -25.510 1.00 54.72 164 VAL A O 1
ATOM 1318 N N . VAL A 1 165 ? 11.820 -4.500 -23.420 1.00 55.62 165 VAL A N 1
ATOM 1319 C CA . VAL A 1 165 ? 12.875 -5.505 -23.628 1.00 55.62 165 VAL A CA 1
ATOM 1320 C C . VAL A 1 165 ? 12.449 -6.564 -24.652 1.00 55.62 165 VAL A C 1
ATOM 1322 O O . VAL A 1 165 ? 13.254 -6.943 -25.502 1.00 55.62 165 VAL A O 1
ATOM 1325 N N . GLU A 1 166 ? 11.195 -7.013 -24.616 1.00 56.78 166 GLU A N 1
ATOM 1326 C CA . GLU A 1 166 ? 10.657 -8.002 -25.555 1.00 56.78 166 GLU A CA 1
ATOM 1327 C C . GLU A 1 166 ? 10.516 -7.426 -26.974 1.00 56.78 166 GLU A C 1
ATOM 1329 O O . GLU A 1 166 ? 10.962 -8.052 -27.933 1.00 56.78 166 GLU A O 1
ATOM 1334 N N . VAL A 1 167 ? 10.008 -6.196 -27.120 1.00 51.94 167 VAL A N 1
ATOM 1335 C CA . VAL A 1 167 ? 9.922 -5.499 -28.419 1.00 51.94 167 VAL A CA 1
ATOM 1336 C C . VAL A 1 167 ? 11.313 -5.310 -29.040 1.00 51.94 167 VAL A C 1
ATOM 1338 O O . VAL A 1 167 ? 11.493 -5.555 -30.232 1.00 51.94 167 VAL A O 1
ATOM 1341 N N . VAL A 1 168 ? 12.322 -4.958 -28.236 1.00 52.69 168 VAL A N 1
ATOM 1342 C CA . VAL A 1 168 ? 13.715 -4.823 -28.701 1.00 52.69 168 VAL A CA 1
ATOM 1343 C C . VAL A 1 168 ? 14.307 -6.172 -29.115 1.00 52.69 168 VAL A C 1
ATOM 1345 O O . VAL A 1 168 ? 15.025 -6.245 -30.111 1.00 52.69 168 VAL A O 1
ATOM 1348 N N . ALA A 1 169 ? 14.006 -7.253 -28.391 1.00 52.94 169 ALA A N 1
ATOM 1349 C CA . ALA A 1 169 ? 14.462 -8.590 -28.764 1.00 52.94 169 ALA A CA 1
ATOM 1350 C C . ALA A 1 169 ? 13.867 -9.049 -30.111 1.00 52.94 169 ALA A C 1
ATOM 1352 O O . ALA A 1 169 ? 14.581 -9.643 -30.922 1.00 52.94 169 ALA A O 1
ATOM 1353 N N . VAL A 1 170 ? 12.597 -8.716 -30.375 1.00 48.72 170 VAL A N 1
ATOM 1354 C CA . VAL A 1 170 ? 11.882 -9.078 -31.611 1.00 48.72 170 VAL A CA 1
ATOM 1355 C C . VAL A 1 170 ? 12.448 -8.361 -32.844 1.00 48.72 170 VAL A C 1
ATOM 1357 O O . VAL A 1 170 ? 12.676 -9.007 -33.867 1.00 48.72 170 VAL A O 1
ATOM 1360 N N . GLU A 1 171 ? 12.748 -7.059 -32.765 1.00 52.88 171 GLU A N 1
ATOM 1361 C CA . GLU A 1 171 ? 13.303 -6.320 -33.916 1.00 52.88 171 GLU A CA 1
ATOM 1362 C C . GLU A 1 171 ? 14.712 -6.801 -34.311 1.00 52.88 171 GLU A C 1
ATOM 1364 O O . GLU A 1 171 ? 15.080 -6.778 -35.489 1.00 52.88 171 GLU A O 1
ATOM 1369 N N . ILE A 1 172 ? 15.507 -7.291 -33.352 1.00 55.94 172 ILE A N 1
ATOM 1370 C CA . ILE A 1 172 ? 16.860 -7.801 -33.619 1.00 55.94 172 ILE A CA 1
ATOM 1371 C C . ILE A 1 172 ? 16.806 -9.149 -34.357 1.00 55.94 172 ILE A C 1
ATOM 1373 O O . ILE A 1 172 ? 17.602 -9.377 -35.273 1.00 55.94 172 ILE A O 1
ATOM 1377 N N . GLU A 1 173 ? 15.879 -10.040 -34.002 1.00 58.28 173 GLU A N 1
ATOM 1378 C CA . GLU A 1 173 ? 15.802 -11.383 -34.589 1.00 58.28 173 GLU A CA 1
ATOM 1379 C C . GLU A 1 173 ? 15.339 -11.354 -36.057 1.00 58.28 173 GLU A C 1
ATOM 1381 O O . GLU A 1 173 ? 15.939 -12.027 -36.901 1.00 58.28 173 GLU A O 1
ATOM 1386 N N . GLU A 1 174 ? 14.357 -10.513 -36.409 1.00 59.12 174 GLU A N 1
ATOM 1387 C CA . GLU A 1 174 ? 13.918 -10.348 -37.805 1.00 59.12 174 GLU A CA 1
ATOM 1388 C C . GLU A 1 174 ? 15.025 -9.775 -38.702 1.00 59.12 174 GLU A C 1
ATOM 1390 O O . GLU A 1 174 ? 15.261 -10.283 -39.805 1.00 59.12 174 GLU A O 1
ATOM 1395 N N . VAL A 1 175 ? 15.757 -8.760 -38.228 1.00 59.09 175 VAL A N 1
ATOM 1396 C CA . VAL A 1 175 ? 16.846 -8.128 -38.992 1.00 59.09 175 VAL A CA 1
ATOM 1397 C C . VAL A 1 175 ? 18.003 -9.102 -39.218 1.00 59.09 175 VAL A C 1
ATOM 1399 O O . VAL A 1 175 ? 18.517 -9.205 -40.337 1.00 59.09 175 VAL A O 1
ATOM 1402 N N . VAL A 1 176 ? 18.394 -9.862 -38.189 1.00 63.66 176 VAL A N 1
ATOM 1403 C CA . VAL A 1 176 ? 19.434 -10.895 -38.314 1.00 63.66 176 VAL A CA 1
ATOM 1404 C C . VAL A 1 176 ? 19.008 -11.965 -39.320 1.00 63.66 176 VAL A C 1
ATOM 1406 O O . VAL A 1 176 ? 19.806 -12.348 -40.178 1.00 63.66 176 VAL A O 1
ATOM 1409 N N . ASN A 1 177 ? 17.750 -12.405 -39.283 1.00 67.00 177 ASN A N 1
ATOM 1410 C CA . ASN A 1 177 ? 17.252 -13.440 -40.184 1.00 67.00 177 ASN A CA 1
ATOM 1411 C C . ASN A 1 177 ? 17.251 -12.978 -41.656 1.00 67.00 177 ASN A C 1
ATOM 1413 O O . ASN A 1 177 ? 17.685 -13.720 -42.539 1.00 67.00 177 ASN A O 1
ATOM 1417 N N . ILE A 1 178 ? 16.866 -11.724 -41.931 1.00 67.12 178 ILE A N 1
ATOM 1418 C CA . ILE A 1 178 ? 16.913 -11.134 -43.283 1.00 67.12 178 ILE A CA 1
ATOM 1419 C C . ILE A 1 178 ? 18.348 -11.107 -43.831 1.00 67.12 178 ILE A C 1
ATOM 1421 O O . ILE A 1 178 ? 18.584 -11.508 -44.975 1.00 67.12 178 ILE A O 1
ATOM 1425 N N . VAL A 1 179 ? 19.320 -10.673 -43.020 1.00 65.69 179 VAL A N 1
ATOM 1426 C CA . VAL A 1 179 ? 20.735 -10.618 -43.428 1.00 65.69 179 VAL A CA 1
ATOM 1427 C C . VAL A 1 179 ? 21.277 -1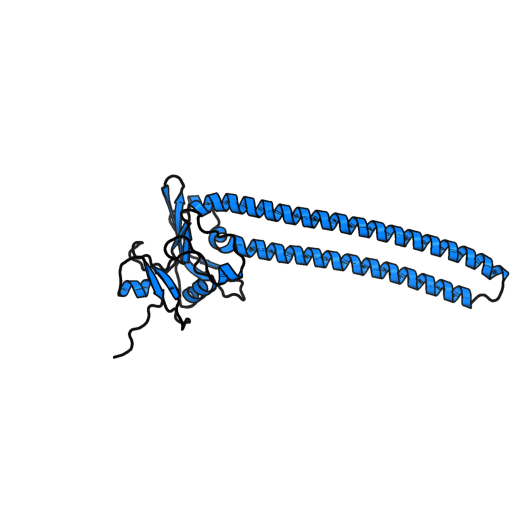2.024 -43.697 1.00 65.69 179 VAL A C 1
ATOM 1429 O O . VAL A 1 179 ? 21.934 -12.244 -44.716 1.00 65.69 179 VAL A O 1
ATOM 1432 N N . VAL A 1 180 ? 20.968 -12.994 -42.833 1.00 74.31 180 VAL A N 1
ATOM 1433 C CA . VAL A 1 180 ? 21.391 -14.392 -43.006 1.00 74.31 180 VAL A CA 1
ATOM 1434 C C . VAL A 1 180 ? 20.828 -14.980 -44.302 1.00 74.31 180 VAL A C 1
ATOM 1436 O O . VAL A 1 180 ? 21.585 -15.553 -45.086 1.00 74.31 180 VAL A O 1
ATOM 1439 N N . VAL A 1 181 ? 19.533 -14.796 -44.577 1.00 73.75 181 VAL A N 1
ATOM 1440 C CA . VAL A 1 181 ? 18.894 -15.291 -45.809 1.00 73.75 181 VAL A CA 1
ATOM 1441 C C . VAL A 1 181 ? 19.535 -14.677 -47.057 1.00 73.75 181 VAL A C 1
ATOM 1443 O O . VAL A 1 181 ? 19.824 -15.401 -48.013 1.00 73.75 181 VAL A O 1
ATOM 1446 N N . ALA A 1 182 ? 19.819 -13.371 -47.048 1.00 69.62 182 ALA A N 1
ATOM 1447 C CA . ALA A 1 182 ? 20.467 -12.691 -48.168 1.00 69.62 182 ALA A CA 1
ATOM 1448 C C . ALA A 1 182 ? 21.890 -13.219 -48.429 1.00 69.62 182 ALA A C 1
ATOM 1450 O O . ALA A 1 182 ? 22.245 -13.504 -49.575 1.00 69.62 182 ALA A O 1
ATOM 1451 N N . VAL A 1 183 ? 22.690 -13.411 -47.374 1.00 73.81 183 VAL A N 1
ATOM 1452 C CA . VAL A 1 183 ? 24.052 -13.961 -47.484 1.00 73.81 183 VAL A CA 1
ATOM 1453 C C . VAL A 1 183 ? 24.019 -15.394 -48.015 1.00 73.81 183 VAL A C 1
ATOM 1455 O O . VAL A 1 183 ? 24.765 -15.721 -48.938 1.00 73.81 183 VAL A O 1
ATOM 1458 N N . VAL A 1 184 ? 23.134 -16.245 -47.487 1.00 75.94 184 VAL A N 1
ATOM 1459 C CA . VAL A 1 184 ? 22.997 -17.638 -47.938 1.00 75.94 184 VAL A CA 1
ATOM 1460 C C . VAL A 1 184 ? 22.584 -17.700 -49.408 1.00 75.94 184 VAL A C 1
ATOM 1462 O O . VAL A 1 184 ? 23.190 -18.449 -50.173 1.00 75.94 184 VAL A O 1
ATOM 1465 N N . ALA A 1 185 ? 21.610 -16.889 -49.832 1.00 74.88 185 ALA A N 1
ATOM 1466 C CA . ALA A 1 185 ? 21.175 -16.841 -51.226 1.00 74.88 185 ALA A CA 1
ATOM 1467 C C . ALA A 1 185 ? 22.331 -16.479 -52.172 1.00 74.88 185 ALA A C 1
ATOM 1469 O O . ALA A 1 185 ? 22.510 -17.120 -53.207 1.00 74.88 185 ALA A O 1
ATOM 1470 N N . VAL A 1 186 ? 23.162 -15.507 -51.791 1.00 73.56 186 VAL A N 1
ATOM 1471 C CA . VAL A 1 186 ? 24.325 -15.096 -52.590 1.00 73.56 186 VAL A CA 1
ATOM 1472 C C . VAL A 1 186 ? 25.366 -16.206 -52.655 1.00 73.56 186 VAL A C 1
ATOM 1474 O O . VAL A 1 186 ? 25.846 -16.517 -53.742 1.00 73.56 186 VAL A O 1
ATOM 1477 N N . VAL A 1 187 ? 25.695 -16.838 -51.526 1.00 75.00 187 VAL A N 1
ATOM 1478 C CA . VAL A 1 187 ? 26.652 -17.955 -51.492 1.00 75.00 187 VAL A CA 1
ATOM 1479 C C . VAL A 1 187 ? 26.183 -19.094 -52.396 1.00 75.00 187 VAL A C 1
ATOM 1481 O O . VAL A 1 187 ? 26.981 -19.634 -53.158 1.00 75.00 187 VAL A O 1
ATOM 1484 N N . VAL A 1 188 ? 24.889 -19.424 -52.375 1.00 76.56 188 VAL A N 1
ATOM 1485 C CA . VAL A 1 188 ? 24.314 -20.449 -53.255 1.00 76.56 188 VAL A CA 1
ATOM 1486 C C . VAL A 1 188 ? 24.471 -20.060 -54.725 1.00 76.56 188 VAL A C 1
ATOM 1488 O O . VAL A 1 188 ? 24.934 -20.882 -55.513 1.00 76.56 188 VAL A O 1
ATOM 1491 N N . VAL A 1 189 ? 24.155 -18.816 -55.099 1.00 74.00 189 VAL A N 1
ATOM 1492 C CA . VAL A 1 189 ? 24.327 -18.332 -56.480 1.00 74.00 189 VAL A CA 1
ATOM 1493 C C . VAL A 1 189 ? 25.793 -18.408 -56.907 1.00 74.00 189 VAL A C 1
ATOM 1495 O O . VAL A 1 189 ? 26.083 -18.938 -57.975 1.00 74.00 189 VAL A O 1
ATOM 1498 N N . VAL A 1 190 ? 26.723 -17.956 -56.063 1.00 70.69 190 VAL A N 1
ATOM 1499 C CA . VAL A 1 190 ? 28.167 -18.014 -56.334 1.00 70.69 190 VAL A CA 1
ATOM 1500 C C . VAL A 1 190 ? 28.626 -19.453 -56.559 1.00 70.69 190 VAL A C 1
ATOM 1502 O O . VAL A 1 190 ? 29.298 -19.730 -57.547 1.00 70.69 190 VAL A O 1
ATOM 1505 N N . VAL A 1 191 ? 28.239 -20.382 -55.683 1.00 73.75 191 VAL A N 1
ATOM 1506 C CA . VAL A 1 191 ? 28.625 -21.796 -55.795 1.00 73.75 191 VAL A CA 1
ATOM 1507 C C . VAL A 1 191 ? 28.058 -22.420 -57.069 1.00 73.75 191 VAL A C 1
ATOM 1509 O O . VAL A 1 191 ? 28.795 -23.081 -57.796 1.00 73.75 191 VAL A O 1
ATOM 1512 N N . VAL A 1 192 ? 26.779 -22.186 -57.378 1.00 73.69 192 VAL A N 1
ATOM 1513 C CA . VAL A 1 192 ? 26.138 -22.715 -58.593 1.00 73.69 192 VAL A CA 1
ATOM 1514 C C . VAL A 1 192 ? 26.827 -22.185 -59.849 1.00 73.69 192 VAL A C 1
ATOM 1516 O O . VAL A 1 192 ? 27.102 -22.956 -60.765 1.00 73.69 192 VAL A O 1
ATOM 1519 N N . VAL A 1 193 ? 27.147 -20.891 -59.880 1.00 66.50 193 VAL A N 1
ATOM 1520 C CA . VAL A 1 193 ? 27.817 -20.258 -61.019 1.00 66.50 193 VAL A CA 1
ATOM 1521 C C . VAL A 1 193 ? 29.249 -20.774 -61.174 1.00 66.50 193 VAL A C 1
ATOM 1523 O O . VAL A 1 193 ? 29.639 -21.124 -62.278 1.00 66.50 193 VAL A O 1
ATOM 1526 N N . VAL A 1 194 ? 30.023 -20.897 -60.092 1.00 65.88 194 VAL A N 1
ATOM 1527 C CA . VAL A 1 194 ? 31.408 -21.405 -60.148 1.00 65.88 194 VAL A CA 1
ATOM 1528 C C . VAL A 1 194 ? 31.460 -22.870 -60.595 1.00 65.88 194 VAL A C 1
ATOM 1530 O O . VAL A 1 194 ? 32.348 -23.244 -61.354 1.00 65.88 194 VAL A O 1
ATOM 1533 N N . VAL A 1 195 ? 30.506 -23.698 -60.161 1.00 68.81 195 VAL A N 1
ATOM 1534 C CA . VAL A 1 195 ? 30.437 -25.120 -60.541 1.00 68.81 195 VAL A CA 1
ATOM 1535 C C . VAL A 1 195 ? 29.993 -25.309 -61.999 1.00 68.81 195 VAL A C 1
ATOM 1537 O O . VAL A 1 195 ? 30.341 -26.314 -62.611 1.00 68.81 195 VAL A O 1
ATOM 1540 N N . ALA A 1 196 ? 29.251 -24.360 -62.574 1.00 66.12 196 ALA A N 1
ATOM 1541 C CA . ALA A 1 196 ? 28.724 -24.452 -63.937 1.00 66.12 196 ALA A CA 1
ATOM 1542 C C . ALA A 1 196 ? 29.699 -23.983 -65.040 1.00 66.12 196 ALA A C 1
ATOM 1544 O O . ALA A 1 196 ? 29.346 -24.043 -66.217 1.00 66.12 196 ALA A O 1
ATOM 1545 N N . VAL A 1 197 ? 30.894 -23.488 -64.693 1.00 63.12 197 VAL A N 1
ATOM 1546 C CA . VAL A 1 197 ? 31.788 -22.788 -65.633 1.00 63.12 197 VAL A CA 1
ATOM 1547 C C . VAL A 1 197 ? 33.080 -23.570 -65.857 1.00 63.12 197 VAL A C 1
ATOM 1549 O O . VAL A 1 197 ? 33.901 -23.696 -64.954 1.00 63.12 197 VAL A O 1
ATOM 1552 N N . GLU A 1 198 ? 33.286 -24.055 -67.086 1.00 62.38 198 GLU A N 1
ATOM 1553 C CA . GLU A 1 198 ? 34.466 -24.851 -67.477 1.00 62.38 198 GLU A CA 1
ATOM 1554 C C . GLU A 1 198 ? 35.533 -24.049 -68.268 1.00 62.38 198 GLU A C 1
ATOM 1556 O O . GLU A 1 198 ? 36.656 -24.525 -68.429 1.00 62.38 198 GLU A O 1
ATOM 1561 N N . GLU A 1 199 ? 35.242 -22.816 -68.721 1.00 59.34 199 GLU A N 1
ATOM 1562 C CA . GLU A 1 199 ? 36.169 -21.984 -69.518 1.00 59.34 199 GLU A CA 1
ATOM 1563 C C . GLU A 1 199 ? 36.766 -20.778 -68.763 1.00 59.34 199 GLU A C 1
ATOM 1565 O O . GLU A 1 199 ? 36.055 -19.926 -68.231 1.00 59.34 199 GLU A O 1
ATOM 1570 N N . VAL A 1 200 ? 38.100 -20.643 -68.805 1.00 58.88 200 VAL A N 1
ATOM 1571 C CA . VAL A 1 200 ? 38.891 -19.686 -67.997 1.00 58.88 200 VAL A CA 1
ATOM 1572 C C . VAL A 1 200 ? 38.581 -18.207 -68.284 1.00 58.88 200 VAL A C 1
ATOM 1574 O O . VAL A 1 200 ? 38.652 -17.386 -67.374 1.00 58.88 200 VAL A O 1
ATOM 1577 N N . ALA A 1 201 ? 38.216 -17.839 -69.518 1.00 61.59 201 ALA A N 1
ATOM 1578 C CA . ALA A 1 201 ? 37.886 -16.448 -69.859 1.00 61.59 201 ALA A CA 1
ATOM 1579 C C . ALA A 1 201 ? 36.569 -15.980 -69.208 1.00 61.59 201 ALA A C 1
ATOM 1581 O O . ALA A 1 201 ? 36.471 -14.841 -68.756 1.00 61.59 201 ALA A O 1
ATOM 1582 N N . PHE A 1 202 ? 35.593 -16.882 -69.081 1.00 62.91 202 PHE A N 1
ATOM 1583 C CA . PHE A 1 202 ? 34.293 -16.613 -68.462 1.00 62.91 202 PHE A CA 1
ATOM 1584 C C . PHE A 1 202 ? 34.393 -16.540 -66.927 1.00 62.91 202 PHE A C 1
ATOM 1586 O O . PHE A 1 202 ? 33.681 -15.773 -66.281 1.00 62.91 202 PHE A O 1
ATOM 1593 N N . VAL A 1 203 ? 35.355 -17.265 -66.338 1.00 61.69 203 VAL A N 1
ATOM 1594 C CA . VAL A 1 203 ? 35.675 -17.200 -64.899 1.00 61.69 203 VAL A CA 1
ATOM 1595 C C . VAL A 1 203 ? 36.093 -15.787 -64.466 1.00 61.69 203 VAL A C 1
ATOM 1597 O O . VAL A 1 203 ? 35.745 -15.367 -63.365 1.00 61.69 203 VAL A O 1
ATOM 1600 N N . VAL A 1 204 ? 36.803 -15.029 -65.311 1.00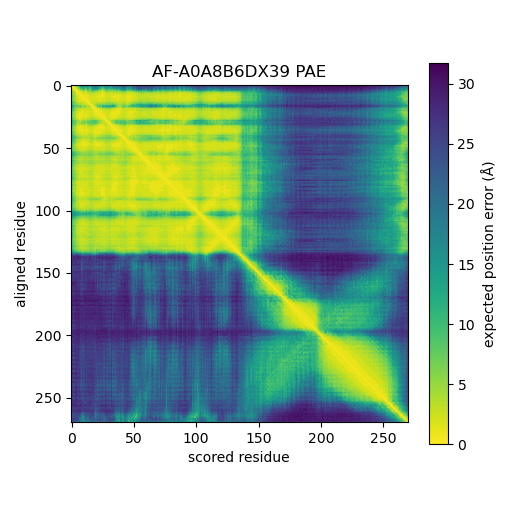 63.00 204 VAL A N 1
ATOM 1601 C CA . VAL A 1 204 ? 37.284 -13.675 -64.968 1.00 63.00 204 VAL A CA 1
ATOM 1602 C C . VAL A 1 204 ? 36.145 -12.650 -64.948 1.00 63.00 204 VAL A C 1
ATOM 1604 O O . VAL A 1 204 ? 36.071 -11.843 -64.020 1.00 63.00 204 VAL A O 1
ATOM 1607 N N . GLU A 1 205 ? 35.226 -12.700 -65.917 1.00 69.81 205 GLU A N 1
ATOM 1608 C CA . GLU A 1 205 ? 34.038 -11.831 -65.931 1.00 69.81 205 GLU A CA 1
ATOM 1609 C C . GLU A 1 205 ? 33.118 -12.126 -64.738 1.00 69.81 205 GLU A C 1
ATOM 1611 O O . GLU A 1 205 ? 32.674 -11.207 -64.049 1.00 69.81 205 GLU A O 1
ATOM 1616 N N . ILE A 1 206 ? 32.912 -13.405 -64.415 1.00 68.75 206 ILE A N 1
ATOM 1617 C CA . ILE A 1 206 ? 32.139 -13.828 -63.241 1.00 68.75 206 ILE A CA 1
ATOM 1618 C C . ILE A 1 206 ? 32.798 -13.381 -61.940 1.00 68.75 206 ILE A C 1
ATOM 1620 O O . ILE A 1 206 ? 32.110 -12.884 -61.049 1.00 68.75 206 ILE A O 1
ATOM 1624 N N . ALA A 1 207 ? 34.119 -13.525 -61.814 1.00 69.69 207 ALA A N 1
ATOM 1625 C CA . ALA A 1 207 ? 34.842 -13.064 -60.634 1.00 69.69 207 ALA A CA 1
ATOM 1626 C C . ALA A 1 207 ? 34.654 -11.553 -60.420 1.00 69.69 207 ALA A C 1
ATOM 1628 O O . ALA A 1 207 ? 34.453 -11.124 -59.286 1.00 69.69 207 ALA A O 1
ATOM 1629 N N . SER A 1 208 ? 34.635 -10.759 -61.497 1.00 75.00 208 SER A N 1
ATOM 1630 C CA . SER A 1 208 ? 34.342 -9.322 -61.427 1.00 75.00 208 SER A CA 1
ATOM 1631 C C . SER A 1 208 ? 32.929 -9.045 -60.902 1.00 75.00 208 SER A C 1
ATOM 1633 O O . SER A 1 208 ? 32.761 -8.228 -59.998 1.00 75.00 208 SER A O 1
ATOM 1635 N N . VAL A 1 209 ? 31.920 -9.763 -61.406 1.00 75.00 209 VAL A N 1
ATOM 1636 C CA . VAL A 1 209 ? 30.522 -9.618 -60.957 1.00 75.00 209 VAL A CA 1
ATOM 1637 C C . VAL A 1 209 ? 30.357 -10.036 -59.491 1.00 75.00 209 VAL A C 1
ATOM 1639 O O . VAL A 1 209 ? 29.677 -9.359 -58.724 1.00 75.00 209 VAL A O 1
ATOM 1642 N N . ILE A 1 210 ? 31.010 -11.119 -59.062 1.00 74.12 210 ILE A N 1
ATOM 1643 C CA . ILE A 1 210 ? 30.980 -11.582 -57.666 1.00 74.12 210 ILE A CA 1
ATOM 1644 C C . ILE A 1 210 ? 31.601 -10.539 -56.731 1.00 74.12 210 ILE A C 1
ATOM 1646 O O . ILE A 1 210 ? 31.060 -10.289 -55.655 1.00 74.12 210 ILE A O 1
ATOM 1650 N N . ILE A 1 211 ? 32.710 -9.913 -57.131 1.00 75.00 211 ILE A N 1
ATOM 1651 C CA . ILE A 1 211 ? 33.353 -8.851 -56.346 1.00 75.00 211 ILE A CA 1
ATOM 1652 C C . ILE A 1 211 ? 32.407 -7.655 -56.176 1.00 75.00 211 ILE A C 1
ATOM 1654 O O . ILE A 1 211 ? 32.279 -7.149 -55.061 1.00 75.00 211 ILE A O 1
ATOM 1658 N N . GLU A 1 212 ? 31.701 -7.238 -57.232 1.00 76.19 212 GLU A N 1
ATOM 1659 C CA . GLU A 1 212 ? 30.697 -6.168 -57.144 1.00 76.19 212 GLU A CA 1
ATOM 1660 C C . GLU A 1 212 ? 29.524 -6.548 -56.226 1.00 76.19 212 GLU A C 1
ATOM 1662 O O . GLU A 1 212 ? 29.131 -5.755 -55.371 1.00 76.19 212 GLU A O 1
ATOM 1667 N N . VAL A 1 213 ? 29.008 -7.778 -56.322 1.00 75.19 213 VAL A N 1
ATOM 1668 C CA . VAL A 1 213 ? 27.924 -8.273 -55.454 1.00 75.19 213 VAL A CA 1
ATOM 1669 C C . VAL A 1 213 ? 28.356 -8.325 -53.984 1.00 75.19 213 VAL A C 1
ATOM 1671 O O . VAL A 1 213 ? 27.618 -7.872 -53.109 1.00 75.19 213 VAL A O 1
ATOM 1674 N N . ILE A 1 214 ? 29.560 -8.825 -53.692 1.00 77.38 214 ILE A N 1
ATOM 1675 C CA . ILE A 1 214 ? 30.113 -8.845 -52.329 1.00 77.38 214 ILE A CA 1
ATOM 1676 C C . ILE A 1 214 ? 30.289 -7.419 -51.807 1.00 77.38 214 ILE A C 1
ATOM 1678 O O . ILE A 1 214 ? 29.933 -7.148 -50.661 1.00 77.38 214 ILE A O 1
ATOM 1682 N N . ALA A 1 215 ? 30.784 -6.495 -52.634 1.00 78.31 215 ALA A N 1
ATOM 1683 C CA . ALA A 1 215 ? 30.923 -5.094 -52.250 1.00 78.31 215 ALA A CA 1
ATOM 1684 C C . ALA A 1 215 ? 29.566 -4.476 -51.872 1.00 78.31 215 ALA A C 1
ATOM 1686 O O . ALA A 1 215 ? 29.468 -3.808 -50.844 1.00 78.31 215 ALA A O 1
ATOM 1687 N N . VAL A 1 216 ? 28.502 -4.761 -52.634 1.00 78.44 216 VAL A N 1
ATOM 1688 C CA . VAL A 1 216 ? 27.136 -4.319 -52.307 1.00 78.44 216 VAL A CA 1
ATOM 1689 C C . VAL A 1 216 ? 26.658 -4.912 -50.978 1.00 78.44 216 VAL A C 1
ATOM 1691 O O . VAL A 1 216 ? 26.126 -4.181 -50.147 1.00 78.44 216 VAL A O 1
ATOM 1694 N N . ILE A 1 217 ? 26.886 -6.204 -50.723 1.00 76.06 217 ILE A N 1
ATOM 1695 C CA . ILE A 1 217 ? 26.485 -6.858 -49.462 1.00 76.06 217 ILE A CA 1
ATOM 1696 C C . ILE A 1 217 ? 27.220 -6.258 -48.269 1.00 76.06 217 ILE A C 1
ATOM 1698 O O . ILE A 1 217 ? 26.597 -5.982 -47.250 1.00 76.06 217 ILE A O 1
ATOM 1702 N N . VAL A 1 218 ? 28.527 -6.019 -48.391 1.00 77.81 218 VAL A N 1
ATOM 1703 C CA . VAL A 1 218 ? 29.322 -5.389 -47.328 1.00 77.81 218 VAL A CA 1
ATOM 1704 C C . VAL A 1 218 ? 28.779 -3.995 -47.007 1.00 77.81 218 VAL A C 1
ATOM 1706 O O . VAL A 1 218 ? 28.653 -3.649 -45.833 1.00 77.81 218 VAL A O 1
ATOM 1709 N N . VAL A 1 219 ? 28.388 -3.221 -48.024 1.00 79.62 219 VAL A N 1
ATOM 1710 C CA . VAL A 1 219 ? 27.750 -1.908 -47.836 1.00 79.62 219 VAL A CA 1
ATOM 1711 C C . VAL A 1 219 ? 26.387 -2.041 -47.150 1.00 79.62 219 VAL A C 1
ATOM 1713 O O . VAL A 1 219 ? 26.118 -1.310 -46.201 1.00 79.62 219 VAL A O 1
ATOM 1716 N N . VAL A 1 220 ? 25.543 -2.989 -47.566 1.00 77.25 220 VAL A N 1
ATOM 1717 C CA . VAL A 1 220 ? 24.231 -3.234 -46.940 1.00 77.25 220 VAL A CA 1
ATOM 1718 C C . VAL A 1 220 ? 24.384 -3.657 -45.478 1.00 77.25 220 VAL A C 1
ATOM 1720 O O . VAL A 1 220 ? 23.709 -3.107 -44.614 1.00 77.25 220 VAL A O 1
ATOM 1723 N N . VAL A 1 221 ? 25.305 -4.573 -45.174 1.00 77.31 221 VAL A N 1
ATOM 1724 C CA . VAL A 1 221 ? 25.598 -5.011 -43.801 1.00 77.31 221 VAL A CA 1
ATOM 1725 C C . VAL A 1 221 ? 26.097 -3.841 -42.954 1.00 77.31 221 VAL A C 1
ATOM 1727 O O . VAL A 1 221 ? 25.637 -3.667 -41.829 1.00 77.31 221 VAL A O 1
ATOM 1730 N N . ALA A 1 222 ? 26.982 -2.999 -43.494 1.00 79.06 222 ALA A N 1
ATOM 1731 C CA . ALA A 1 222 ? 27.441 -1.801 -42.798 1.00 79.06 222 ALA A CA 1
ATOM 1732 C C . ALA A 1 222 ? 26.284 -0.832 -42.497 1.00 79.06 222 ALA A C 1
ATOM 1734 O O . ALA A 1 222 ? 26.199 -0.320 -41.383 1.00 79.06 222 ALA A O 1
ATOM 1735 N N . ILE A 1 223 ? 25.363 -0.624 -43.445 1.00 79.12 223 ILE A N 1
ATOM 1736 C CA . ILE A 1 223 ? 24.162 0.201 -43.237 1.00 79.12 223 ILE A CA 1
ATOM 1737 C C . ILE A 1 223 ? 23.278 -0.394 -42.136 1.00 79.12 223 ILE A C 1
ATOM 1739 O O . ILE A 1 223 ? 22.863 0.335 -41.240 1.00 79.12 223 ILE A O 1
ATOM 1743 N N . VAL A 1 224 ? 23.027 -1.706 -42.156 1.00 75.94 224 VAL A N 1
ATOM 1744 C CA . VAL A 1 224 ? 22.221 -2.391 -41.130 1.00 75.94 224 VAL A CA 1
ATOM 1745 C C . VAL A 1 224 ? 22.847 -2.246 -39.743 1.00 75.94 224 VAL A C 1
ATOM 1747 O O . VAL A 1 224 ? 22.142 -1.921 -38.794 1.00 75.94 224 VAL A O 1
ATOM 1750 N N . ILE A 1 225 ? 24.166 -2.412 -39.618 1.00 77.19 225 ILE A N 1
ATOM 1751 C CA . ILE A 1 225 ? 24.880 -2.223 -38.345 1.00 77.19 225 ILE A CA 1
ATOM 1752 C C . ILE A 1 225 ? 24.719 -0.787 -37.833 1.00 77.19 225 ILE A C 1
ATOM 1754 O O . ILE A 1 225 ? 24.477 -0.587 -36.645 1.00 77.19 225 ILE A O 1
ATOM 1758 N N . VAL A 1 226 ? 24.823 0.210 -38.717 1.00 75.50 226 VAL A N 1
ATOM 1759 C CA . VAL A 1 226 ? 24.627 1.620 -38.348 1.00 75.50 226 VAL A CA 1
ATOM 1760 C C . VAL A 1 226 ? 23.190 1.874 -37.894 1.00 75.50 226 VAL A C 1
ATOM 1762 O O . VAL A 1 226 ? 22.989 2.522 -36.871 1.00 75.50 226 VAL A O 1
ATOM 1765 N N . VAL A 1 227 ? 22.192 1.337 -38.601 1.00 76.81 227 VAL A N 1
ATOM 1766 C CA . VAL A 1 227 ? 20.779 1.452 -38.206 1.00 76.81 227 VAL A CA 1
ATOM 1767 C C . VAL A 1 227 ? 20.544 0.808 -36.839 1.00 76.81 227 VAL A C 1
ATOM 1769 O O . VAL A 1 227 ? 19.939 1.436 -35.977 1.00 76.81 227 VAL A O 1
ATOM 1772 N N . LEU A 1 228 ? 21.076 -0.394 -36.601 1.00 73.88 228 LEU A N 1
ATOM 1773 C CA . LEU A 1 228 ? 20.968 -1.076 -35.308 1.00 73.88 228 LEU A CA 1
ATOM 1774 C C . LEU A 1 228 ? 21.632 -0.281 -34.180 1.00 73.88 228 LEU A C 1
ATOM 1776 O O . LEU A 1 228 ? 21.059 -0.166 -33.101 1.00 73.88 228 LEU A O 1
ATOM 1780 N N . ALA A 1 229 ? 22.803 0.311 -34.423 1.00 77.31 229 ALA A N 1
ATOM 1781 C CA . ALA A 1 229 ? 23.462 1.166 -33.439 1.00 77.31 229 ALA A CA 1
ATOM 1782 C C . ALA A 1 229 ? 22.593 2.383 -33.071 1.00 77.31 229 ALA A C 1
ATOM 1784 O O . ALA A 1 229 ? 22.439 2.687 -31.890 1.00 77.31 229 ALA A O 1
ATOM 1785 N N . VAL A 1 230 ? 21.960 3.022 -34.062 1.00 75.25 230 VAL A N 1
ATOM 1786 C CA . VAL A 1 230 ? 21.026 4.138 -33.834 1.00 75.25 230 VAL A CA 1
ATOM 1787 C C . VAL A 1 230 ? 19.796 3.684 -33.047 1.00 75.25 230 VAL A C 1
ATOM 1789 O O . VAL A 1 230 ? 19.382 4.377 -32.123 1.00 75.25 230 VAL A O 1
ATOM 1792 N N . VAL A 1 231 ? 19.224 2.518 -33.362 1.00 73.38 231 VAL A N 1
ATOM 1793 C CA . VAL A 1 231 ? 18.085 1.959 -32.612 1.00 73.38 231 VAL A CA 1
ATOM 1794 C C . VAL A 1 231 ? 18.467 1.716 -31.151 1.00 73.38 231 VAL A C 1
ATOM 1796 O O . VAL A 1 231 ? 17.735 2.135 -30.259 1.00 73.38 231 VAL A O 1
ATOM 1799 N N . VAL A 1 232 ? 19.635 1.124 -30.886 1.00 73.12 232 VAL A N 1
ATOM 1800 C CA . VAL A 1 232 ? 20.131 0.896 -29.517 1.00 73.12 232 VAL A CA 1
ATOM 1801 C C . VAL A 1 232 ? 20.290 2.212 -28.751 1.00 73.12 232 VAL A C 1
ATOM 1803 O O . VAL A 1 232 ? 19.883 2.295 -27.592 1.00 73.12 232 VAL A O 1
ATOM 1806 N N . GLU A 1 233 ? 20.831 3.255 -29.383 1.00 76.12 233 GLU A N 1
ATOM 1807 C CA . GLU A 1 233 ? 20.941 4.580 -28.761 1.00 76.12 233 GLU A CA 1
ATOM 1808 C C . GLU A 1 233 ? 19.566 5.198 -28.467 1.00 76.12 233 GLU A C 1
ATOM 1810 O O . GLU A 1 233 ? 19.343 5.703 -27.367 1.00 76.12 233 GLU A O 1
ATOM 1815 N N . VAL A 1 234 ? 18.617 5.119 -29.406 1.00 68.62 234 VAL A N 1
ATOM 1816 C CA . VAL A 1 234 ? 17.244 5.622 -29.218 1.00 68.62 234 VAL A CA 1
ATOM 1817 C C . VAL A 1 234 ? 16.540 4.884 -28.081 1.00 68.62 234 VAL A C 1
ATOM 1819 O O . VAL A 1 234 ? 15.910 5.518 -27.236 1.00 68.62 234 VAL A O 1
ATOM 1822 N N . VAL A 1 235 ? 16.685 3.562 -28.008 1.00 69.06 235 VAL A N 1
ATOM 1823 C CA . VAL A 1 235 ? 16.131 2.742 -26.923 1.00 69.06 235 VAL A CA 1
ATOM 1824 C C . VAL A 1 235 ? 16.747 3.132 -25.584 1.00 69.06 235 VAL A C 1
ATOM 1826 O O . VAL A 1 235 ? 16.014 3.322 -24.617 1.00 69.06 235 VAL A O 1
ATOM 1829 N N . ALA A 1 236 ? 18.068 3.315 -25.517 1.00 71.25 236 ALA A N 1
ATOM 1830 C CA . ALA A 1 236 ? 18.728 3.768 -24.297 1.00 71.25 236 ALA A CA 1
ATOM 1831 C C . ALA A 1 236 ? 18.174 5.126 -23.830 1.00 71.25 236 ALA A C 1
ATOM 1833 O O . ALA A 1 236 ? 17.903 5.304 -22.643 1.00 71.25 236 ALA A O 1
ATOM 1834 N N . VAL A 1 237 ? 17.928 6.058 -24.758 1.00 67.25 237 VAL A N 1
ATOM 1835 C CA . VAL A 1 237 ? 17.281 7.343 -24.451 1.00 67.25 237 VAL A CA 1
ATOM 1836 C C . VAL A 1 237 ? 15.856 7.139 -23.939 1.00 67.25 237 VAL A C 1
ATOM 1838 O O . VAL A 1 237 ? 15.497 7.746 -22.935 1.00 67.25 237 VAL A O 1
ATOM 1841 N N . ILE A 1 238 ? 15.053 6.279 -24.570 1.00 66.69 238 ILE A N 1
ATOM 1842 C CA . ILE A 1 238 ? 13.683 5.984 -24.125 1.00 66.69 238 ILE A CA 1
ATOM 1843 C C . ILE A 1 238 ? 13.686 5.397 -22.712 1.00 66.69 238 ILE A C 1
ATOM 1845 O O . ILE A 1 238 ? 12.931 5.870 -21.871 1.00 66.69 238 ILE A O 1
ATOM 1849 N N . VAL A 1 239 ? 14.556 4.428 -22.420 1.00 64.75 239 VAL A N 1
ATOM 1850 C CA . VAL A 1 239 ? 14.677 3.829 -21.081 1.00 64.75 239 VAL A CA 1
ATOM 1851 C C . VAL A 1 239 ? 15.041 4.887 -20.041 1.00 64.75 239 VAL A C 1
ATOM 1853 O O . VAL A 1 239 ? 14.424 4.937 -18.980 1.00 64.75 239 VAL A O 1
ATOM 1856 N N . VAL A 1 240 ? 15.989 5.776 -20.350 1.00 66.44 240 VAL A N 1
ATOM 1857 C CA . VAL A 1 240 ? 16.348 6.888 -19.456 1.00 66.44 240 VAL A CA 1
ATOM 1858 C C . VAL A 1 240 ? 15.169 7.843 -19.266 1.00 66.44 240 VAL A C 1
ATOM 1860 O O . VAL A 1 240 ? 14.877 8.222 -18.138 1.00 66.44 240 VAL A O 1
ATOM 1863 N N . VAL A 1 241 ? 14.460 8.208 -20.336 1.00 63.22 241 VAL A N 1
ATOM 1864 C CA . VAL A 1 241 ? 13.283 9.089 -20.265 1.00 63.22 241 VAL A CA 1
ATOM 1865 C C . VAL A 1 241 ? 12.173 8.457 -19.431 1.00 63.22 241 VAL A C 1
ATOM 1867 O O . VAL A 1 241 ? 11.595 9.142 -18.596 1.00 63.22 241 VAL A O 1
ATOM 1870 N N . VAL A 1 242 ? 11.902 7.163 -19.605 1.00 64.12 242 VAL A N 1
ATOM 1871 C CA . VAL A 1 242 ? 10.929 6.419 -18.798 1.00 64.12 242 VAL A CA 1
ATOM 1872 C C . VAL A 1 242 ? 11.376 6.372 -17.340 1.00 64.12 242 VAL A C 1
ATOM 1874 O O . VAL A 1 242 ? 10.579 6.693 -16.471 1.00 64.12 242 VAL A O 1
ATOM 1877 N N . SER A 1 243 ? 12.647 6.076 -17.056 1.00 62.12 243 SER A N 1
ATOM 1878 C CA . SER A 1 243 ? 13.188 6.091 -15.689 1.00 62.12 243 SER A CA 1
ATOM 1879 C C . SER A 1 243 ? 13.031 7.462 -15.026 1.00 62.12 243 SER A C 1
ATOM 1881 O O . SER A 1 243 ? 12.589 7.545 -13.885 1.00 62.12 243 SER A O 1
ATOM 1883 N N . VAL A 1 244 ? 13.337 8.547 -15.743 1.00 60.34 244 VAL A N 1
ATOM 1884 C CA . VAL A 1 244 ? 13.163 9.921 -15.245 1.00 60.34 244 VAL A CA 1
ATOM 1885 C C . VAL A 1 244 ? 11.686 10.256 -15.065 1.00 60.34 244 VAL A C 1
ATOM 1887 O O . VAL A 1 244 ? 11.323 10.880 -14.076 1.00 60.34 244 VAL A O 1
ATOM 1890 N N . LEU A 1 245 ? 10.814 9.843 -15.987 1.00 57.59 245 LEU A N 1
ATOM 1891 C CA . LEU A 1 245 ? 9.367 10.013 -15.844 1.00 57.59 245 LEU A CA 1
ATOM 1892 C C . LEU A 1 245 ? 8.837 9.255 -14.628 1.00 57.59 245 LEU A C 1
ATOM 1894 O O . LEU A 1 245 ? 7.979 9.788 -13.940 1.00 57.59 245 LEU A O 1
ATOM 1898 N N . VAL A 1 246 ? 9.361 8.063 -14.339 1.00 57.22 246 VAL A N 1
ATOM 1899 C CA . VAL A 1 246 ? 9.024 7.286 -13.140 1.00 57.22 246 VAL A CA 1
ATOM 1900 C C . VAL A 1 246 ? 9.493 8.005 -11.884 1.00 57.22 246 VAL A C 1
ATOM 1902 O O . VAL A 1 246 ? 8.715 8.116 -10.948 1.00 57.22 246 VAL A O 1
ATOM 1905 N N . GLU A 1 247 ? 10.710 8.549 -11.857 1.00 57.72 247 GLU A N 1
ATOM 1906 C CA . GLU A 1 247 ? 11.181 9.360 -10.727 1.00 57.72 247 GLU A CA 1
ATOM 1907 C C . GLU A 1 247 ? 10.335 10.625 -10.547 1.00 57.72 247 GLU A C 1
ATOM 1909 O O . GLU A 1 247 ? 9.916 10.934 -9.440 1.00 57.72 247 GLU A O 1
ATOM 1914 N N . VAL A 1 248 ? 10.029 11.347 -11.627 1.00 51.56 248 VAL A N 1
ATOM 1915 C CA . VAL A 1 248 ? 9.184 12.550 -11.594 1.00 51.56 248 VAL A CA 1
ATOM 1916 C C . VAL A 1 248 ? 7.765 12.209 -11.157 1.00 51.56 248 VAL A C 1
ATOM 1918 O O . VAL A 1 248 ? 7.183 12.958 -10.379 1.00 51.56 248 VAL A O 1
ATOM 1921 N N . LEU A 1 249 ? 7.217 11.086 -11.618 1.00 54.25 249 LEU A N 1
ATOM 1922 C CA . LEU A 1 249 ? 5.921 10.587 -11.186 1.00 54.25 249 LEU A CA 1
ATOM 1923 C C . LEU A 1 249 ? 5.972 10.162 -9.720 1.00 54.25 249 LEU A C 1
ATOM 1925 O O . LEU A 1 249 ? 5.068 10.515 -8.986 1.00 54.25 249 LEU A O 1
ATOM 1929 N N . ALA A 1 250 ? 7.036 9.502 -9.262 1.00 52.34 250 ALA A N 1
ATOM 1930 C CA . ALA A 1 250 ? 7.240 9.175 -7.856 1.00 52.34 250 ALA A CA 1
ATOM 1931 C C . ALA A 1 250 ? 7.350 10.440 -6.998 1.00 52.34 250 ALA A C 1
ATOM 1933 O O . ALA A 1 250 ? 6.790 10.463 -5.916 1.00 52.34 250 ALA A O 1
ATOM 1934 N N . VAL A 1 251 ? 7.980 11.516 -7.487 1.00 47.03 251 VAL A N 1
ATOM 1935 C CA . VAL A 1 251 ? 8.010 12.817 -6.800 1.00 47.03 251 VAL A CA 1
ATOM 1936 C C . VAL A 1 251 ? 6.648 13.505 -6.839 1.00 47.03 251 VAL A C 1
ATOM 1938 O O . VAL A 1 251 ? 6.248 14.093 -5.846 1.00 47.03 251 VAL A O 1
ATOM 1941 N N . LEU A 1 252 ? 5.914 13.458 -7.951 1.00 45.53 252 LEU A N 1
ATOM 1942 C CA . LEU A 1 252 ? 4.556 14.005 -8.041 1.00 45.53 252 LEU A CA 1
ATOM 1943 C C . LEU A 1 252 ? 3.604 13.253 -7.114 1.00 45.53 252 LEU A C 1
ATOM 1945 O O . LEU A 1 252 ? 2.864 13.898 -6.382 1.00 45.53 252 LEU A O 1
ATOM 1949 N N . ILE A 1 253 ? 3.706 11.924 -7.079 1.00 47.03 253 ILE A N 1
ATOM 1950 C CA . ILE A 1 253 ? 3.025 11.056 -6.124 1.00 47.03 253 ILE A CA 1
ATOM 1951 C C . ILE A 1 253 ? 3.515 11.375 -4.724 1.00 47.03 253 ILE A C 1
ATOM 1953 O O . ILE A 1 253 ? 2.692 11.482 -3.850 1.00 47.03 253 ILE A O 1
ATOM 1957 N N . GLU A 1 254 ? 4.799 11.597 -4.453 1.00 41.88 254 GLU A N 1
ATOM 1958 C CA . GLU A 1 254 ? 5.252 12.036 -3.131 1.00 41.88 254 GLU A CA 1
ATOM 1959 C C . GLU A 1 254 ? 4.743 13.431 -2.789 1.00 41.88 254 GLU A C 1
ATOM 1961 O O . GLU A 1 254 ? 4.553 13.708 -1.621 1.00 41.88 254 GLU A O 1
ATOM 1966 N N . VAL A 1 255 ? 4.512 14.325 -3.744 1.00 37.19 255 VAL A N 1
ATOM 1967 C CA . VAL A 1 255 ? 3.985 15.670 -3.490 1.00 37.19 255 VAL A CA 1
ATOM 1968 C C . VAL A 1 255 ? 2.478 15.610 -3.246 1.00 37.19 255 VAL A C 1
ATOM 1970 O O . VAL A 1 255 ? 2.012 16.200 -2.274 1.00 37.19 255 VAL A O 1
ATOM 1973 N N . GLU A 1 256 ? 1.723 14.856 -4.045 1.00 39.66 256 GLU A N 1
ATOM 1974 C CA . GLU A 1 256 ? 0.305 14.561 -3.805 1.00 39.66 256 GLU A CA 1
ATOM 1975 C C . GLU A 1 256 ? 0.135 13.746 -2.526 1.00 39.66 256 GLU A C 1
ATOM 1977 O O . GLU A 1 256 ? -0.623 14.135 -1.645 1.00 39.66 256 GLU A O 1
ATOM 1982 N N . ALA A 1 257 ? 0.924 12.696 -2.339 1.00 37.81 257 ALA A N 1
ATOM 1983 C CA . ALA A 1 257 ? 0.998 11.918 -1.121 1.00 37.81 257 ALA A CA 1
ATOM 1984 C C . ALA A 1 257 ? 1.491 12.769 0.038 1.00 37.81 257 ALA A C 1
ATOM 1986 O O . ALA A 1 257 ? 0.933 12.622 1.089 1.00 37.81 257 ALA A O 1
ATOM 1987 N N . VAL A 1 258 ? 2.431 13.707 -0.047 1.00 34.62 258 VAL A N 1
ATOM 1988 C CA . VAL A 1 258 ? 2.774 14.597 1.086 1.00 34.62 258 VAL A CA 1
ATOM 1989 C C . VAL A 1 258 ? 1.599 15.523 1.400 1.00 34.62 258 VAL A C 1
ATOM 1991 O O . VAL A 1 258 ? 1.333 15.791 2.570 1.00 34.62 258 VAL A O 1
ATOM 1994 N N . VAL A 1 259 ? 0.831 15.944 0.395 1.00 35.00 259 VAL A N 1
ATOM 1995 C CA . VAL A 1 259 ? -0.425 16.680 0.592 1.00 35.00 259 VAL A CA 1
ATOM 1996 C C . VAL A 1 259 ? -1.523 15.786 1.215 1.00 35.00 259 VAL A C 1
ATOM 1998 O O . VAL A 1 259 ? -2.288 16.275 2.046 1.00 35.00 259 VAL A O 1
ATOM 2001 N N . VAL A 1 260 ? -1.560 14.478 0.924 1.00 36.72 260 VAL A N 1
ATOM 2002 C CA . VAL A 1 260 ? -2.577 13.496 1.383 1.00 36.72 260 VAL A CA 1
ATOM 2003 C C . VAL A 1 260 ? -2.191 12.759 2.694 1.00 36.72 260 VAL A C 1
ATOM 2005 O O . VAL A 1 260 ? -3.024 12.504 3.562 1.00 36.72 260 VAL A O 1
ATOM 2008 N N . VAL A 1 261 ? -0.911 12.454 2.897 1.00 34.59 261 VAL A N 1
ATOM 2009 C CA . VAL A 1 261 ? -0.253 11.720 4.005 1.00 34.59 261 VAL A CA 1
ATOM 2010 C C . VAL A 1 261 ? -0.183 12.552 5.264 1.00 34.59 261 VAL A C 1
ATOM 2012 O O . VAL A 1 261 ? -0.198 11.994 6.362 1.00 34.59 261 VAL A O 1
ATOM 2015 N N . VAL A 1 262 ? -0.157 13.878 5.139 1.00 36.69 262 VAL A N 1
ATOM 2016 C CA . VAL A 1 262 ? -0.251 14.751 6.311 1.00 36.69 262 VAL A CA 1
ATOM 2017 C C . VAL A 1 262 ? -1.573 14.502 7.062 1.00 36.69 262 VAL A C 1
ATOM 2019 O O . VAL A 1 262 ? -1.680 14.895 8.220 1.00 36.69 262 VAL A O 1
ATOM 2022 N N . LEU A 1 263 ? -2.543 13.777 6.475 1.00 40.06 263 LEU A N 1
ATOM 2023 C CA . LEU A 1 263 ? -3.940 13.853 6.869 1.00 40.06 263 LEU A CA 1
ATOM 2024 C C . LEU A 1 263 ? -4.717 12.540 7.080 1.00 40.06 263 LEU A C 1
ATOM 2026 O O . LEU A 1 263 ? -5.781 12.625 7.678 1.00 40.06 263 LEU A O 1
ATOM 2030 N N . ALA A 1 264 ? -4.253 11.348 6.688 1.00 40.88 264 ALA A N 1
ATOM 2031 C CA . ALA A 1 264 ? -5.065 10.121 6.804 1.00 40.88 264 ALA A CA 1
ATOM 2032 C C . ALA A 1 264 ? -4.739 9.253 8.044 1.00 40.88 264 ALA A C 1
ATOM 2034 O O . ALA A 1 264 ? -3.671 8.644 8.144 1.00 40.88 264 ALA A O 1
ATOM 2035 N N . VAL A 1 265 ? -5.702 9.112 8.959 1.00 45.34 265 VAL A N 1
ATOM 2036 C CA . VAL A 1 265 ? -5.763 8.037 9.962 1.00 45.34 265 VAL A CA 1
ATOM 2037 C C . VAL A 1 265 ? -6.706 6.957 9.420 1.00 45.34 265 VAL A C 1
ATOM 2039 O O . VAL A 1 265 ? -7.921 7.137 9.374 1.00 45.34 265 VAL A O 1
ATOM 2042 N N . VAL A 1 266 ? -6.166 5.817 8.987 1.00 48.28 266 VAL A N 1
ATOM 2043 C CA . VAL A 1 266 ? -6.977 4.714 8.445 1.00 48.28 266 VAL A CA 1
ATOM 2044 C C . VAL A 1 266 ? -7.393 3.773 9.578 1.00 48.28 266 VAL A C 1
ATOM 2046 O O . VAL A 1 266 ? -6.631 2.925 10.050 1.00 48.28 266 VAL A O 1
ATOM 2049 N N . VAL A 1 267 ? -8.640 3.909 10.019 1.00 47.34 267 VAL A N 1
ATOM 2050 C CA . VAL A 1 267 ? -9.219 3.109 11.100 1.00 47.34 267 VAL A CA 1
ATOM 2051 C C . VAL A 1 267 ? -10.016 1.937 10.511 1.00 47.34 267 VAL A C 1
ATOM 2053 O O . VAL A 1 267 ? -11.154 2.070 10.083 1.00 47.34 267 VAL A O 1
ATOM 2056 N N . ILE A 1 268 ? -9.434 0.742 10.518 1.00 54.34 268 ILE A N 1
ATOM 2057 C CA . ILE A 1 268 ? -10.135 -0.526 10.218 1.00 54.34 268 ILE A CA 1
ATOM 2058 C C . ILE A 1 268 ? -10.584 -1.185 11.525 1.00 54.34 268 ILE A C 1
ATOM 2060 O O . ILE A 1 268 ? -10.133 -0.732 12.561 1.00 54.34 268 ILE A O 1
ATOM 2064 N N . VAL A 1 269 ? -11.447 -2.205 11.655 1.00 52.06 269 VAL A N 1
ATOM 2065 C CA . VAL A 1 269 ? -12.765 -2.542 11.073 1.00 52.06 269 VAL A CA 1
ATOM 2066 C C . VAL A 1 269 ? -13.482 -3.407 12.153 1.00 52.06 269 VAL A C 1
ATOM 2068 O O . VAL A 1 269 ? -12.794 -4.173 12.847 1.00 52.06 269 VAL A O 1
ATOM 2071 N N . VAL A 1 270 ? -14.824 -3.340 12.233 1.00 38.47 270 VAL A N 1
ATOM 2072 C CA . VAL A 1 270 ? -15.737 -4.430 12.668 1.00 38.47 270 VAL A CA 1
ATOM 2073 C C . VAL A 1 270 ? -16.661 -4.847 11.529 1.00 38.47 270 VAL A C 1
ATOM 2075 O O . VAL A 1 270 ? -17.013 -3.976 10.709 1.00 38.47 270 VAL A O 1
#